Protein AF-A0A4W5LS84-F1 (afdb_monomer_lite)

Secondary structure (DSSP, 8-state):
---HHHHHHTSEEEEEEEEEEEPP-TT--EEEEEEEEETTS-HHHHHHHHHHHHGGGEEEE-----EEEETTEEEEEEE---S-EEEESS-EEE---TT-SS---SEEEEESS--SEEEEEEEEESSGGG--EEEEEEE-----SSS---HHHHHHHHHHHHHSS-HHHHHHHHHHHHH--TTSPPPPGGGSTT--HHHHHHHHHHHHHHHHHHHHHHHHHHHHT-HHHHHHHHHH-----

InterPro domains:
  IPR004020 DAPIN domain [PF02758] (158-231)
  IPR004020 DAPIN domain [PS50824] (158-239)
  IPR004020 DAPIN domain [SM01289] (154-235)
  IPR011029 Death-like domain superfamily [G3DSA:1.10.533.10] (145-237)
  IPR011029 Death-like domain superfamily [SSF47986] (154-237)
  IPR025307 FIIND domain [PF23679] (22-138)
  IPR025307 FIIND domain [PS51830] (1-152)

Structure (mmCIF, N/CA/C/O backbone):
data_AF-A0A4W5LS84-F1
#
_entry.id   AF-A0A4W5LS84-F1
#
loop_
_atom_site.group_PDB
_atom_site.id
_atom_site.type_symbol
_atom_site.label_atom_id
_atom_site.label_alt_id
_atom_site.label_comp_id
_atom_site.label_asym_id
_atom_site.label_entity_id
_atom_site.label_seq_id
_atom_site.pdbx_PDB_ins_code
_atom_site.Cartn_x
_atom_site.Cartn_y
_atom_site.Cartn_z
_atom_site.occupancy
_atom_site.B_iso_or_equiv
_atom_site.auth_seq_id
_atom_site.auth_comp_id
_atom_site.auth_asym_id
_atom_site.auth_atom_id
_atom_site.pdbx_PDB_model_num
ATOM 1 N N . MET A 1 1 ? -36.036 -22.882 14.596 1.00 40.00 1 MET A N 1
ATOM 2 C CA . MET A 1 1 ? -35.262 -21.621 14.667 1.00 40.00 1 MET A CA 1
ATOM 3 C C . MET A 1 1 ? -33.804 -21.971 14.928 1.00 40.00 1 MET A C 1
ATOM 5 O O . MET A 1 1 ? -33.532 -22.602 15.937 1.00 40.00 1 MET A O 1
ATOM 9 N N . ALA A 1 2 ? -32.885 -21.653 14.012 1.00 36.56 2 ALA A N 1
ATOM 10 C CA . ALA A 1 2 ? -31.457 -21.893 14.239 1.00 36.56 2 ALA A CA 1
ATOM 11 C C . ALA A 1 2 ? -30.927 -20.983 15.362 1.00 36.56 2 ALA A C 1
ATOM 13 O O . ALA A 1 2 ? -31.310 -19.814 15.432 1.00 36.56 2 ALA A O 1
ATOM 14 N N . SER A 1 3 ? -30.059 -21.529 16.220 1.00 34.09 3 SER A N 1
ATOM 15 C CA . SER A 1 3 ? -29.393 -20.812 17.316 1.00 34.09 3 SER A CA 1
ATOM 16 C C . SER A 1 3 ? -28.727 -19.513 16.819 1.00 34.09 3 SER A C 1
ATOM 18 O O . SER A 1 3 ? -28.113 -19.536 15.748 1.00 34.09 3 SER A O 1
ATOM 20 N N . PRO A 1 4 ? -28.767 -18.399 17.582 1.00 47.00 4 PRO A N 1
ATOM 21 C CA . PRO A 1 4 ? -28.060 -17.154 17.248 1.00 47.00 4 PRO A CA 1
ATOM 22 C C . PRO A 1 4 ? -26.568 -17.363 16.938 1.00 47.00 4 PRO A C 1
ATOM 24 O O . PRO A 1 4 ? -26.003 -16.668 16.096 1.00 47.00 4 PRO A O 1
ATOM 27 N N . ARG A 1 5 ? -25.941 -18.382 17.549 1.00 42.38 5 ARG A N 1
ATOM 28 C CA . ARG A 1 5 ? -24.547 -18.771 17.276 1.00 42.38 5 ARG A CA 1
ATOM 29 C C . ARG A 1 5 ? -24.328 -19.296 15.851 1.00 42.38 5 ARG A C 1
ATOM 31 O O . ARG A 1 5 ? -23.254 -19.085 15.305 1.00 42.38 5 ARG A O 1
ATOM 38 N N . ILE A 1 6 ? -25.327 -19.939 15.242 1.00 37.53 6 ILE A N 1
ATOM 39 C CA . ILE A 1 6 ? -25.231 -20.507 13.885 1.00 37.53 6 ILE A CA 1
ATOM 40 C C . ILE A 1 6 ? -25.378 -19.407 12.822 1.00 37.53 6 ILE A C 1
ATOM 42 O O . ILE A 1 6 ? -24.694 -19.454 11.807 1.00 37.53 6 ILE A O 1
ATOM 46 N N . ARG A 1 7 ? -26.195 -18.370 13.072 1.00 43.81 7 ARG A N 1
ATOM 47 C CA . ARG A 1 7 ? -26.312 -17.218 12.155 1.00 43.81 7 ARG A CA 1
ATOM 48 C C . ARG A 1 7 ? -25.038 -16.367 12.116 1.00 43.81 7 ARG A C 1
ATOM 50 O O . ARG A 1 7 ? -24.634 -15.957 11.040 1.00 43.81 7 ARG A O 1
ATOM 57 N N . LYS A 1 8 ? -24.370 -16.168 13.260 1.00 47.44 8 LYS A N 1
ATOM 58 C CA . LYS A 1 8 ? -23.138 -15.357 13.353 1.00 47.44 8 LYS A CA 1
ATOM 59 C C . LYS A 1 8 ? -21.905 -16.027 12.715 1.00 47.44 8 LYS A C 1
ATOM 61 O O . LYS A 1 8 ? -20.953 -15.351 12.353 1.00 47.44 8 LYS A O 1
ATOM 66 N N . LEU A 1 9 ? -21.917 -17.355 12.554 1.00 42.19 9 LEU A N 1
ATOM 67 C CA . LEU A 1 9 ? -20.875 -18.107 11.836 1.00 42.19 9 LEU A CA 1
ATOM 68 C C . LEU A 1 9 ? -20.973 -17.960 10.308 1.00 42.19 9 LEU A C 1
ATOM 70 O O . LEU A 1 9 ? -19.977 -18.168 9.623 1.00 42.19 9 LEU A O 1
ATOM 74 N N . LEU A 1 10 ? -22.147 -17.579 9.791 1.00 42.34 10 LEU A N 1
ATOM 75 C CA . LEU A 1 10 ? -22.408 -17.368 8.363 1.00 42.34 10 LEU A CA 1
ATOM 76 C C . LEU A 1 10 ? -22.162 -15.915 7.905 1.00 42.34 10 LEU A C 1
ATOM 78 O O . LEU A 1 10 ? -22.284 -15.647 6.718 1.00 42.34 10 LEU A O 1
ATOM 82 N N . SER A 1 11 ? -21.812 -14.995 8.815 1.00 54.19 11 SER A N 1
ATOM 83 C CA . SER A 1 11 ? -21.658 -13.550 8.546 1.00 54.19 11 SER A CA 1
ATOM 84 C C . SER A 1 11 ? -20.235 -13.015 8.770 1.00 54.19 11 SER A C 1
ATOM 86 O O . SER A 1 11 ? -20.034 -11.805 8.884 1.00 54.19 11 SER A O 1
ATOM 88 N N . LEU A 1 12 ? -19.249 -13.906 8.923 1.00 55.72 12 LEU A N 1
ATOM 89 C CA . LEU A 1 12 ? -17.843 -13.530 9.070 1.00 55.72 12 LEU A CA 1
ATOM 90 C C . LEU A 1 12 ? -17.213 -13.379 7.689 1.00 55.72 12 LEU A C 1
ATOM 92 O O . LEU A 1 12 ? -17.041 -14.365 6.972 1.00 55.72 12 LEU A O 1
ATOM 96 N N . LEU A 1 13 ? -16.806 -12.161 7.359 1.00 57.44 13 LEU A N 1
ATOM 97 C CA . LEU A 1 13 ? -16.068 -11.855 6.145 1.00 57.44 13 LEU A CA 1
ATOM 98 C C . LEU A 1 13 ? -14.584 -11.735 6.470 1.00 57.44 13 LEU A C 1
ATOM 100 O O . LEU A 1 13 ? -14.179 -11.192 7.500 1.00 57.44 13 LEU A O 1
ATOM 104 N N . SER A 1 14 ? -13.757 -12.287 5.588 1.00 57.06 14 SER A N 1
ATOM 105 C CA . SER A 1 14 ? -12.317 -12.037 5.647 1.00 57.06 14 SER A CA 1
ATOM 106 C C . SER A 1 14 ? -12.064 -10.615 5.149 1.00 57.06 14 SER A C 1
ATOM 108 O O . SER A 1 14 ? -12.627 -10.221 4.129 1.00 57.06 14 SER A O 1
ATOM 110 N N . VAL A 1 15 ? -11.233 -9.860 5.863 1.00 57.94 15 VAL A N 1
ATOM 111 C CA . VAL A 1 15 ? -11.021 -8.425 5.644 1.00 57.94 15 VAL A CA 1
ATOM 112 C C . VAL A 1 15 ? -9.559 -8.140 5.353 1.00 57.94 15 VAL A C 1
ATOM 114 O O . VAL A 1 15 ? -8.671 -8.574 6.087 1.00 57.94 15 VAL A O 1
ATOM 117 N N . LEU A 1 16 ? -9.333 -7.361 4.302 1.00 55.62 16 LEU A N 1
ATOM 118 C CA . LEU A 1 16 ? -8.066 -6.745 3.959 1.00 55.62 16 LEU A CA 1
ATOM 119 C C . LEU A 1 16 ? -7.935 -5.423 4.730 1.00 55.62 16 LEU A C 1
ATOM 121 O O . LEU A 1 16 ? -8.803 -4.553 4.645 1.00 55.62 16 LEU A O 1
ATOM 125 N N . TRP A 1 17 ? -6.857 -5.287 5.505 1.00 64.75 17 TRP A N 1
ATOM 126 C CA . TRP A 1 17 ? -6.500 -4.024 6.151 1.00 64.75 17 TRP A CA 1
ATOM 127 C C . TRP A 1 17 ? -5.530 -3.282 5.246 1.00 64.75 17 TRP A C 1
ATOM 129 O O . TRP A 1 17 ? -4.377 -3.691 5.117 1.00 64.75 17 TRP A O 1
ATOM 139 N N . CYS A 1 18 ? -5.994 -2.191 4.643 1.00 59.78 18 CYS A N 1
ATOM 140 C CA . CYS A 1 18 ? -5.114 -1.313 3.891 1.00 59.78 18 CYS A CA 1
ATOM 141 C C . CYS A 1 18 ? -4.751 -0.096 4.730 1.00 59.78 18 CYS A C 1
ATOM 143 O O . CYS A 1 18 ? -5.623 0.637 5.203 1.00 59.78 18 CYS A O 1
ATOM 145 N N . TYR A 1 19 ? -3.453 0.130 4.874 1.00 72.94 19 TYR A N 1
ATOM 146 C CA . TYR A 1 19 ? -2.899 1.252 5.607 1.00 72.94 19 TYR A CA 1
ATOM 147 C C . TYR A 1 19 ? -2.290 2.223 4.609 1.00 72.94 19 TYR A C 1
ATOM 149 O O . TYR A 1 19 ? -1.437 1.828 3.825 1.00 72.94 19 TYR A O 1
ATOM 157 N N . TYR A 1 20 ? -2.712 3.482 4.633 1.00 66.62 20 TYR A N 1
ATOM 158 C CA . TYR A 1 20 ? -2.104 4.530 3.816 1.00 66.62 20 TYR A CA 1
ATOM 159 C C . TYR A 1 20 ? -1.598 5.638 4.720 1.00 66.62 20 TYR A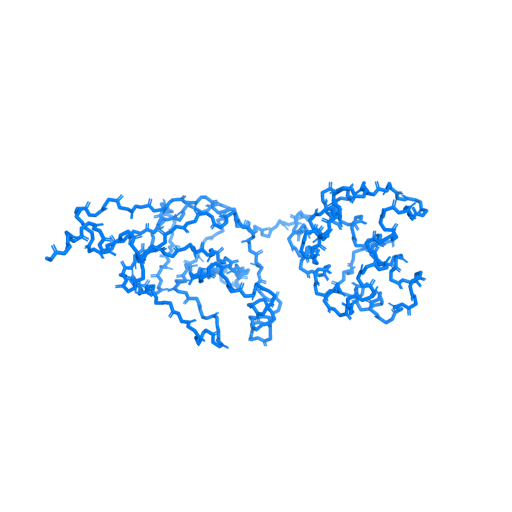 C 1
ATOM 161 O O . TYR A 1 20 ? -2.390 6.334 5.358 1.00 66.62 20 TYR A O 1
ATOM 169 N N . PHE A 1 21 ? -0.285 5.799 4.774 1.00 74.62 21 PHE A N 1
ATOM 170 C CA . PHE A 1 21 ? 0.371 6.785 5.611 1.00 74.62 21 PHE A CA 1
ATOM 171 C C . PHE A 1 21 ? 0.680 8.053 4.823 1.00 74.62 21 PHE A C 1
ATOM 173 O O . PHE A 1 21 ? 1.353 8.011 3.797 1.00 74.62 21 PHE A O 1
ATOM 180 N N . LYS A 1 22 ? 0.180 9.186 5.311 1.00 77.31 22 LYS A N 1
ATOM 181 C CA . LYS A 1 22 ? 0.558 10.519 4.846 1.00 77.31 22 LYS A CA 1
ATOM 182 C C . LYS A 1 22 ? 1.727 11.013 5.678 1.00 77.31 22 LYS A C 1
ATOM 184 O O . LYS A 1 22 ? 1.603 11.077 6.904 1.00 77.31 22 LYS A O 1
ATOM 189 N N . LEU A 1 23 ? 2.806 11.372 4.984 1.00 67.75 23 LEU A N 1
ATOM 190 C CA . LEU A 1 23 ? 4.004 11.966 5.573 1.00 67.75 23 LEU A CA 1
ATOM 191 C C . LEU A 1 23 ? 3.672 13.241 6.373 1.00 67.75 23 LEU A C 1
ATOM 193 O O . LEU A 1 23 ? 2.639 13.867 6.101 1.00 67.75 23 LEU A O 1
ATOM 197 N N . PRO A 1 24 ? 4.535 13.620 7.336 1.00 69.38 24 PRO A N 1
ATOM 198 C CA . PRO A 1 24 ? 4.318 14.801 8.158 1.00 69.38 24 PRO A CA 1
ATOM 199 C C . PRO A 1 24 ? 4.143 16.068 7.310 1.00 69.38 24 PRO A C 1
ATOM 201 O O . PRO A 1 24 ? 4.897 16.291 6.363 1.00 69.38 24 PRO A O 1
ATOM 204 N N . ASP A 1 25 ? 3.152 16.896 7.650 1.00 68.69 25 ASP A N 1
ATOM 205 C CA . ASP A 1 25 ? 3.040 18.263 7.129 1.00 68.69 25 ASP A CA 1
ATOM 206 C C . ASP A 1 25 ? 4.062 19.210 7.792 1.00 68.69 25 ASP A C 1
ATOM 208 O O . ASP A 1 25 ? 4.815 18.808 8.680 1.00 68.69 25 ASP A O 1
ATOM 212 N N . ASP A 1 26 ? 4.058 20.493 7.413 1.00 68.69 26 ASP A N 1
ATOM 213 C CA . ASP A 1 26 ? 4.946 21.519 7.992 1.00 68.69 26 ASP A CA 1
ATOM 214 C C . ASP A 1 26 ? 4.788 21.688 9.522 1.00 68.69 26 ASP A C 1
ATOM 216 O O . ASP A 1 26 ? 5.618 22.319 10.173 1.00 68.69 26 ASP A O 1
ATOM 220 N N . ASN A 1 27 ? 3.730 21.123 10.119 1.00 69.56 27 ASN A N 1
ATOM 221 C CA . ASN A 1 27 ? 3.484 21.099 11.561 1.00 69.56 27 ASN A CA 1
ATOM 222 C C . ASN A 1 27 ? 3.798 19.731 12.194 1.00 69.56 27 ASN A C 1
ATOM 224 O O . ASN A 1 27 ? 3.302 19.441 13.286 1.00 69.56 27 ASN A O 1
ATOM 228 N N . ASN A 1 28 ? 4.573 18.881 11.513 1.00 69.31 28 ASN A N 1
ATOM 229 C CA . ASN A 1 28 ? 4.887 17.503 11.895 1.00 69.31 28 ASN A CA 1
ATOM 230 C C . ASN A 1 28 ? 3.657 16.597 12.083 1.00 69.31 28 ASN A C 1
ATOM 232 O O . ASN A 1 28 ? 3.737 15.568 12.758 1.00 69.31 28 ASN A O 1
ATOM 236 N N . LYS A 1 29 ? 2.506 16.939 11.491 1.00 80.00 29 LYS A N 1
ATOM 237 C CA . LYS A 1 29 ? 1.306 16.105 11.597 1.00 80.00 29 LYS A CA 1
ATOM 238 C C . LYS A 1 29 ? 1.300 15.055 10.507 1.00 80.00 29 LYS A C 1
ATOM 240 O O . LYS A 1 29 ? 1.224 15.380 9.326 1.00 80.00 29 LYS A O 1
ATOM 245 N N . SER A 1 30 ? 1.300 13.794 10.917 1.00 85.94 30 SER A N 1
ATOM 246 C CA . SER A 1 30 ? 1.164 12.652 10.009 1.00 85.94 30 SER A CA 1
ATOM 247 C C . SER A 1 30 ? -0.222 12.035 10.135 1.00 85.94 30 SER A C 1
ATOM 249 O O . SER A 1 30 ? -0.878 12.154 11.171 1.00 85.94 30 SER A O 1
ATOM 251 N N . THR A 1 31 ? -0.703 11.373 9.083 1.00 89.12 31 THR A N 1
ATOM 252 C CA . THR A 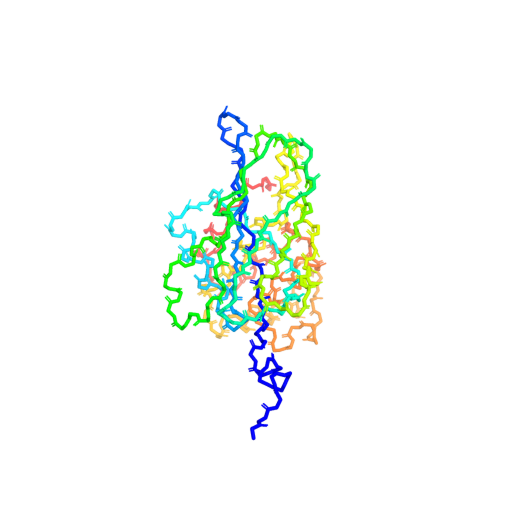1 31 ? -2.020 10.714 9.114 1.00 89.12 31 THR A CA 1
ATOM 253 C C . THR A 1 31 ? -1.927 9.289 8.608 1.00 89.12 31 THR A C 1
ATOM 255 O O . THR A 1 31 ? -1.587 9.064 7.451 1.00 89.12 31 THR A O 1
ATOM 258 N N . LEU A 1 32 ? -2.315 8.329 9.441 1.00 90.38 32 LEU A N 1
ATOM 259 C CA . LEU A 1 32 ? -2.525 6.948 9.035 1.00 90.38 32 LEU A CA 1
ATOM 260 C C . LEU A 1 32 ? -4.004 6.727 8.704 1.00 90.38 32 LEU A C 1
ATOM 262 O O . LEU A 1 32 ? -4.873 6.778 9.575 1.00 90.38 32 LEU A O 1
ATOM 266 N N . ASN A 1 33 ? -4.291 6.466 7.435 1.00 89.50 33 ASN A N 1
ATOM 267 C CA . ASN A 1 33 ? -5.607 6.056 6.965 1.00 89.50 33 ASN A CA 1
ATOM 268 C C . ASN A 1 33 ? -5.730 4.536 7.055 1.00 89.50 33 ASN A C 1
ATOM 270 O O . ASN A 1 33 ? -4.928 3.820 6.458 1.00 89.50 33 ASN A O 1
ATOM 274 N N . VAL A 1 34 ? -6.759 4.056 7.747 1.00 88.88 34 VAL A N 1
ATOM 275 C CA . VAL A 1 34 ? -7.059 2.630 7.900 1.00 88.88 34 VAL A CA 1
ATOM 276 C C . VAL A 1 34 ? -8.335 2.321 7.128 1.00 88.88 34 VAL A C 1
ATOM 278 O O . VAL A 1 34 ? -9.392 2.894 7.406 1.00 88.88 34 VAL A O 1
ATOM 281 N N . LEU A 1 35 ? -8.235 1.436 6.142 1.00 86.50 35 LEU A N 1
ATOM 282 C CA . LEU A 1 35 ? -9.364 0.962 5.350 1.00 86.50 35 LEU A CA 1
ATOM 283 C C . LEU A 1 35 ? -9.646 -0.490 5.724 1.00 86.50 35 LEU A C 1
ATOM 285 O O . LEU A 1 35 ? -8.750 -1.334 5.662 1.00 86.50 35 LEU A O 1
ATOM 289 N N . LEU A 1 36 ? -10.897 -0.764 6.079 1.00 83.19 36 LEU A N 1
ATOM 290 C CA . LEU A 1 36 ? -11.410 -2.114 6.274 1.00 83.19 36 LEU A CA 1
ATOM 291 C C . LEU A 1 36 ? -12.155 -2.512 4.999 1.00 83.19 36 LEU A C 1
ATOM 293 O O . LEU A 1 36 ? -13.254 -2.018 4.760 1.00 83.19 36 LEU A O 1
ATOM 297 N N . LEU A 1 37 ? -11.541 -3.354 4.165 1.00 79.44 37 LEU A N 1
ATOM 298 C CA . LEU A 1 37 ? -12.099 -3.757 2.871 1.00 79.44 37 LEU A CA 1
ATOM 299 C C . LEU A 1 37 ? -12.385 -5.265 2.831 1.00 79.44 37 LEU A C 1
ATOM 301 O O . LEU A 1 37 ? -11.648 -6.039 3.447 1.00 79.44 37 LEU A O 1
ATOM 305 N N . PRO A 1 38 ? -13.406 -5.721 2.087 1.00 75.00 38 PRO A N 1
ATOM 306 C CA . PRO A 1 38 ? -13.602 -7.142 1.815 1.00 75.00 38 PRO A CA 1
ATOM 307 C C . PRO A 1 38 ? -12.360 -7.761 1.158 1.00 75.00 38 PRO A C 1
ATOM 309 O O . PRO A 1 38 ? -11.707 -7.134 0.327 1.00 75.00 38 PRO A O 1
ATOM 312 N N . ARG A 1 39 ? -12.011 -9.004 1.508 1.00 69.69 39 ARG A N 1
ATOM 313 C CA . ARG A 1 39 ? -10.804 -9.676 0.981 1.00 69.69 39 ARG A CA 1
ATOM 314 C C . ARG A 1 39 ? -10.807 -9.867 -0.543 1.00 69.69 39 ARG A C 1
ATOM 316 O O . ARG A 1 39 ? -9.744 -10.027 -1.125 1.00 69.69 39 ARG A O 1
ATOM 323 N N . ASN A 1 40 ? -11.976 -9.893 -1.171 1.00 68.31 40 ASN A N 1
ATOM 324 C CA . ASN A 1 40 ? -12.149 -10.040 -2.618 1.00 68.31 40 ASN A CA 1
ATOM 325 C C . ASN A 1 40 ? -12.002 -8.724 -3.397 1.00 68.31 40 ASN A C 1
ATOM 327 O O . ASN A 1 40 ? -12.188 -8.737 -4.611 1.00 68.31 40 ASN A O 1
ATOM 331 N N . VAL A 1 41 ? -11.715 -7.603 -2.726 1.00 74.94 41 VAL A N 1
ATOM 332 C CA . VAL A 1 41 ? -11.473 -6.325 -3.402 1.00 74.94 41 VAL A CA 1
ATOM 333 C C . VAL A 1 41 ? -10.232 -6.412 -4.296 1.00 74.94 41 VAL A C 1
ATOM 335 O O . VAL A 1 41 ? -9.215 -6.980 -3.894 1.00 74.94 41 VAL A O 1
ATOM 338 N N . ASP A 1 42 ? -10.301 -5.827 -5.493 1.00 72.38 42 ASP A N 1
ATOM 339 C CA . ASP A 1 42 ? -9.130 -5.670 -6.353 1.00 72.38 42 ASP A CA 1
ATOM 340 C C . ASP A 1 42 ? -8.210 -4.591 -5.764 1.00 72.38 42 ASP A C 1
ATOM 342 O O . ASP A 1 42 ? -8.496 -3.393 -5.812 1.00 72.38 42 ASP A O 1
ATOM 346 N N . ILE A 1 43 ? -7.101 -5.022 -5.166 1.00 70.25 43 ILE A N 1
ATOM 347 C CA . ILE A 1 43 ? -6.153 -4.130 -4.498 1.00 70.25 43 ILE A CA 1
ATOM 348 C C . ILE A 1 43 ? -5.496 -3.139 -5.471 1.00 70.25 43 ILE A C 1
ATOM 350 O O . ILE A 1 43 ? -5.202 -2.009 -5.078 1.00 70.25 43 ILE A O 1
ATOM 354 N N . VAL A 1 44 ? -5.362 -3.509 -6.750 1.00 69.75 44 VAL A N 1
ATOM 355 C CA . VAL A 1 44 ? -4.874 -2.621 -7.815 1.00 69.75 44 VAL A CA 1
ATOM 356 C C . VAL A 1 44 ? -5.837 -1.456 -8.017 1.00 69.75 44 VAL A C 1
ATOM 358 O O . VAL A 1 44 ? -5.425 -0.297 -8.092 1.00 69.75 44 VAL A O 1
ATOM 361 N N . GLU A 1 45 ? -7.139 -1.737 -8.059 1.00 77.88 45 GLU A N 1
ATOM 362 C CA . GLU A 1 45 ? -8.172 -0.709 -8.194 1.00 77.88 45 GLU A CA 1
ATOM 363 C C . GLU A 1 45 ? -8.185 0.238 -6.984 1.00 77.88 45 GLU A C 1
ATOM 365 O O . GLU A 1 45 ? -8.295 1.462 -7.147 1.00 77.88 45 GLU A O 1
ATOM 370 N N . VAL A 1 46 ? -7.992 -0.306 -5.775 1.00 77.62 46 VAL A N 1
ATOM 371 C CA . VAL A 1 46 ? -7.857 0.484 -4.541 1.00 77.62 46 VAL A CA 1
ATOM 372 C C . VAL A 1 46 ? -6.675 1.448 -4.656 1.00 77.62 46 VAL A C 1
ATOM 374 O O . VAL A 1 46 ? -6.836 2.642 -4.374 1.00 77.62 46 VAL A O 1
ATOM 377 N N . PHE A 1 47 ? -5.508 0.960 -5.091 1.00 74.56 47 PHE A N 1
ATOM 378 C CA . PHE A 1 47 ? -4.311 1.785 -5.267 1.00 74.56 47 PHE A CA 1
ATOM 379 C C . PHE A 1 47 ? -4.527 2.884 -6.295 1.00 74.56 47 PHE A C 1
ATOM 381 O O . PHE A 1 47 ? -4.353 4.059 -5.962 1.00 74.56 47 PHE A O 1
ATOM 388 N N . LYS A 1 48 ? -4.980 2.529 -7.501 1.00 75.44 48 LYS A N 1
ATOM 389 C CA . LYS A 1 48 ? -5.244 3.485 -8.585 1.00 75.44 48 LYS A CA 1
ATOM 390 C C . LYS A 1 48 ? -6.177 4.590 -8.138 1.00 75.44 48 LYS A C 1
ATOM 392 O O . LYS A 1 48 ? -5.838 5.767 -8.222 1.00 75.44 48 LYS A O 1
ATOM 397 N N . THR A 1 49 ? -7.323 4.216 -7.580 1.00 80.75 49 THR A N 1
ATOM 398 C CA . THR A 1 49 ? -8.353 5.169 -7.160 1.00 80.75 49 THR A CA 1
ATOM 399 C C . THR A 1 49 ? -7.837 6.114 -6.078 1.00 80.75 49 THR A C 1
ATOM 401 O O . THR A 1 49 ? -8.101 7.320 -6.108 1.00 80.75 49 THR A O 1
ATOM 404 N N . ARG A 1 50 ? -7.073 5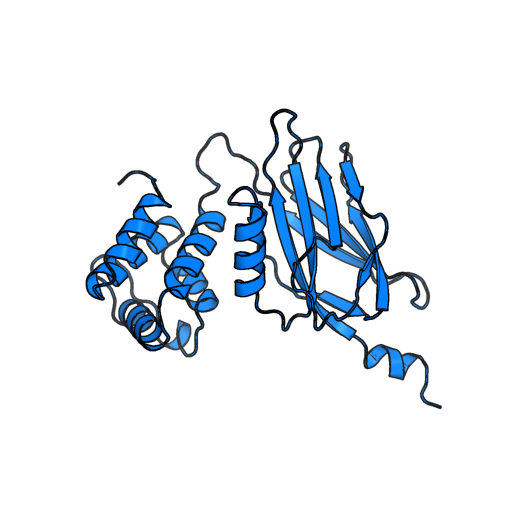.598 -5.107 1.00 81.06 50 ARG A N 1
ATOM 405 C CA . ARG A 1 50 ? -6.490 6.437 -4.054 1.00 81.06 50 ARG A CA 1
ATOM 406 C C . ARG A 1 50 ? -5.372 7.326 -4.574 1.00 81.06 50 ARG A C 1
ATOM 408 O O . ARG A 1 50 ? -5.342 8.491 -4.183 1.00 81.06 50 ARG A O 1
ATOM 415 N N . ARG A 1 51 ? -4.523 6.840 -5.478 1.00 76.69 51 ARG A N 1
ATOM 416 C CA . ARG A 1 51 ? -3.464 7.635 -6.106 1.00 76.69 51 ARG A CA 1
ATOM 417 C C . ARG A 1 51 ? -4.037 8.759 -6.963 1.00 76.69 51 ARG A C 1
ATOM 419 O O . ARG A 1 51 ? -3.647 9.907 -6.778 1.00 76.69 51 ARG A O 1
ATOM 426 N N . THR A 1 52 ? -5.032 8.483 -7.809 1.00 75.44 52 THR A N 1
ATOM 427 C CA . THR A 1 52 ? -5.735 9.513 -8.598 1.00 75.44 52 THR A CA 1
ATOM 428 C C . THR A 1 52 ? -6.324 10.609 -7.707 1.00 75.44 52 THR A C 1
ATOM 430 O O . THR A 1 52 ? -6.308 11.782 -8.069 1.00 75.44 52 THR A O 1
ATOM 433 N N . ARG A 1 53 ? -6.826 10.244 -6.522 1.00 77.44 53 ARG A N 1
ATOM 434 C CA . ARG A 1 53 ? -7.472 11.178 -5.593 1.00 77.44 53 ARG A CA 1
ATOM 435 C C . ARG A 1 53 ? -6.495 11.965 -4.715 1.00 77.44 53 ARG A C 1
ATOM 437 O O . ARG A 1 53 ? -6.703 13.152 -4.485 1.00 77.44 53 ARG A O 1
ATOM 444 N N . ASN A 1 54 ? -5.494 11.292 -4.153 1.00 74.38 54 ASN A N 1
ATOM 445 C CA . ASN A 1 54 ? -4.623 11.824 -3.100 1.00 74.38 54 ASN A CA 1
ATOM 446 C C . ASN A 1 54 ? -3.212 12.188 -3.606 1.00 74.38 54 ASN A C 1
ATOM 448 O O . ASN A 1 54 ? -2.450 12.819 -2.867 1.00 74.38 54 ASN A O 1
ATOM 452 N N . GLY A 1 55 ? -2.866 11.803 -4.838 1.00 70.06 55 GLY A N 1
ATOM 453 C CA . GLY A 1 55 ? -1.516 11.886 -5.393 1.00 70.06 55 GLY A CA 1
ATOM 454 C C . GLY A 1 55 ? -0.522 10.970 -4.673 1.00 70.06 55 GLY A C 1
ATOM 455 O O . GLY A 1 55 ? -0.896 10.096 -3.893 1.00 70.06 55 GLY A O 1
ATOM 456 N N . ASP A 1 56 ? 0.766 11.241 -4.871 1.00 67.38 56 ASP A N 1
ATOM 457 C CA . ASP A 1 56 ? 1.877 10.420 -4.358 1.00 67.38 56 ASP A CA 1
ATOM 458 C C . ASP A 1 56 ? 2.227 10.720 -2.886 1.00 67.38 56 ASP A C 1
ATOM 460 O O . ASP A 1 56 ? 3.323 10.435 -2.410 1.00 67.38 56 ASP A O 1
ATOM 464 N N . ARG A 1 57 ? 1.299 11.346 -2.152 1.00 68.88 57 ARG A N 1
ATOM 465 C CA . ARG A 1 57 ? 1.480 11.772 -0.752 1.00 68.88 57 ARG A CA 1
ATOM 466 C C . ARG A 1 57 ? 1.123 10.686 0.261 1.00 68.88 57 ARG A C 1
ATOM 468 O O . ARG A 1 57 ? 1.264 10.907 1.461 1.00 68.88 57 ARG A O 1
ATOM 475 N N . GLU A 1 58 ? 0.603 9.557 -0.209 1.00 78.31 58 GLU A N 1
ATOM 476 C CA . GLU A 1 58 ? 0.245 8.404 0.607 1.00 78.31 58 GLU A CA 1
ATOM 477 C C . GLU A 1 58 ? 1.173 7.230 0.304 1.00 78.31 58 GLU A C 1
ATOM 479 O O . GLU A 1 58 ? 1.336 6.839 -0.847 1.00 78.31 58 GLU A O 1
ATOM 484 N N . ILE A 1 59 ? 1.738 6.641 1.352 1.00 74.81 59 ILE A N 1
ATOM 485 C CA . ILE A 1 59 ? 2.530 5.416 1.286 1.00 74.81 59 ILE A CA 1
ATOM 486 C C . ILE A 1 59 ? 1.627 4.270 1.737 1.00 74.81 59 ILE A C 1
ATOM 488 O O . ILE A 1 59 ? 1.142 4.294 2.871 1.00 74.81 59 ILE A O 1
ATOM 492 N N . TYR A 1 60 ? 1.380 3.279 0.878 1.00 76.12 60 TYR A N 1
ATOM 493 C CA . TYR A 1 60 ? 0.687 2.070 1.323 1.00 76.12 60 TYR A CA 1
ATOM 494 C C . TYR A 1 60 ? 1.623 1.224 2.184 1.00 76.12 60 TYR A C 1
ATOM 496 O O . TYR A 1 60 ? 2.756 0.960 1.803 1.00 76.12 60 TYR A O 1
ATOM 504 N N . ILE A 1 61 ? 1.159 0.818 3.361 1.00 73.75 61 ILE A N 1
ATOM 505 C CA . ILE A 1 61 ? 1.900 -0.070 4.252 1.00 73.75 61 ILE A CA 1
ATOM 506 C C . ILE A 1 61 ? 1.285 -1.455 4.114 1.00 73.75 61 ILE A C 1
ATOM 508 O O . ILE A 1 61 ? 0.164 -1.704 4.564 1.00 73.75 61 ILE A O 1
ATOM 512 N N . GLU A 1 62 ? 2.037 -2.355 3.495 1.00 64.06 62 GLU A N 1
ATOM 513 C CA . GLU A 1 62 ? 1.619 -3.734 3.311 1.00 64.06 62 GLU A CA 1
ATOM 514 C C . GLU A 1 62 ? 1.718 -4.521 4.623 1.00 64.06 62 GLU A C 1
ATOM 516 O O . GLU A 1 62 ? 2.724 -4.491 5.339 1.00 64.06 62 GLU A O 1
ATOM 521 N N . LYS A 1 63 ? 0.639 -5.228 4.965 1.00 65.25 63 LYS A N 1
ATOM 522 C CA . LYS A 1 63 ? 0.555 -6.099 6.140 1.00 65.25 63 LYS A CA 1
ATOM 523 C C . LYS A 1 63 ? -0.323 -7.301 5.818 1.00 65.25 63 LYS A C 1
ATOM 525 O O . LYS A 1 63 ? -1.267 -7.215 5.040 1.00 65.25 63 LYS A O 1
ATOM 530 N N . ILE A 1 64 ? -0.056 -8.413 6.501 1.00 55.19 64 ILE A N 1
ATOM 531 C CA . ILE A 1 64 ? -0.771 -9.676 6.296 1.00 55.19 64 ILE A CA 1
ATOM 532 C C . ILE A 1 64 ? -2.279 -9.494 6.583 1.00 55.19 64 ILE A C 1
ATOM 534 O O . ILE A 1 64 ? -2.646 -9.191 7.727 1.00 55.19 64 ILE A O 1
ATOM 538 N N . PRO A 1 65 ? -3.175 -9.758 5.612 1.00 56.16 65 PRO A N 1
ATOM 539 C CA . PRO A 1 65 ? -4.604 -9.442 5.698 1.00 56.16 65 PRO A CA 1
ATOM 540 C C . PRO A 1 65 ? -5.435 -10.489 6.452 1.00 56.16 65 PRO A C 1
ATOM 542 O O . PRO A 1 65 ? -6.562 -10.820 6.090 1.00 56.16 65 PRO A O 1
ATOM 545 N N . ASN A 1 66 ? -4.884 -11.048 7.526 1.00 58.41 66 ASN A N 1
ATOM 546 C CA . ASN A 1 66 ? -5.557 -12.083 8.302 1.00 58.41 66 ASN A CA 1
ATOM 547 C C . ASN A 1 66 ? -6.378 -11.442 9.422 1.00 58.41 66 ASN A C 1
ATOM 549 O O . ASN A 1 66 ? -5.967 -11.429 10.586 1.00 58.41 66 ASN A O 1
ATOM 553 N N . CYS A 1 67 ? -7.531 -10.892 9.046 1.00 67.38 67 CYS A N 1
ATOM 554 C CA . CYS A 1 67 ? -8.565 -10.409 9.952 1.00 67.38 67 CYS A CA 1
ATOM 555 C C . CYS A 1 67 ? -9.938 -10.894 9.463 1.00 67.38 67 CYS A C 1
ATOM 557 O O . CYS A 1 67 ? -10.182 -10.977 8.261 1.00 67.38 67 CYS A O 1
ATOM 559 N N . ARG A 1 68 ? -10.830 -11.267 10.385 1.00 72.56 68 ARG A N 1
ATOM 560 C CA . ARG A 1 68 ? -12.208 -11.664 10.065 1.00 72.56 68 ARG A CA 1
ATOM 561 C C . ARG A 1 68 ? -13.150 -10.747 10.812 1.00 72.56 68 ARG A C 1
ATOM 563 O O . ARG A 1 68 ? -13.217 -10.866 12.031 1.00 72.56 68 ARG A O 1
ATOM 570 N N . LEU A 1 69 ? -13.842 -9.869 10.100 1.00 78.12 69 LEU A N 1
ATOM 571 C CA . LEU A 1 69 ? -14.847 -8.990 10.687 1.00 78.12 69 LEU A CA 1
ATOM 572 C C . LEU A 1 69 ? -16.240 -9.552 10.431 1.00 78.12 69 LEU A C 1
ATOM 574 O O . LEU A 1 69 ? -16.466 -10.363 9.534 1.00 78.12 69 LEU A O 1
ATOM 578 N N . THR A 1 70 ? -17.170 -9.133 11.266 1.00 78.06 70 THR A N 1
ATOM 579 C CA . THR A 1 70 ? -18.583 -9.447 11.144 1.00 78.06 70 THR A CA 1
ATOM 580 C C . THR A 1 70 ? -19.237 -8.309 10.370 1.00 78.06 70 THR A C 1
ATOM 582 O O . THR A 1 70 ? -19.071 -7.143 10.727 1.00 78.06 70 THR A O 1
ATOM 585 N N . GLN A 1 71 ? -19.974 -8.645 9.317 1.00 77.44 71 GLN A N 1
ATOM 586 C CA . GLN A 1 71 ? -20.744 -7.661 8.562 1.00 77.44 71 GLN A CA 1
ATOM 587 C C . GLN A 1 71 ? -21.804 -6.979 9.447 1.00 77.44 71 GLN A C 1
ATOM 589 O O . GLN A 1 71 ? -22.351 -7.602 10.363 1.00 77.44 71 GLN A O 1
ATOM 594 N N . ASP A 1 72 ? -22.077 -5.705 9.166 1.00 78.88 72 ASP A N 1
ATOM 595 C CA . ASP A 1 72 ? -23.069 -4.858 9.836 1.00 78.88 72 ASP A CA 1
ATOM 596 C C . ASP A 1 72 ? -22.828 -4.745 11.350 1.00 78.88 72 ASP A C 1
ATOM 598 O O . ASP A 1 72 ? -23.757 -4.671 12.157 1.00 78.88 72 ASP A O 1
ATOM 602 N N . GLN A 1 73 ? -21.559 -4.803 11.762 1.00 83.19 73 GLN A N 1
ATOM 603 C CA . GLN A 1 73 ? -21.147 -4.545 13.139 1.00 83.19 73 GLN A CA 1
ATOM 604 C C . GLN A 1 73 ? -20.369 -3.239 13.244 1.00 83.19 73 GLN A C 1
ATOM 606 O O . GLN A 1 73 ? -19.646 -2.839 12.331 1.00 83.19 73 GLN A O 1
ATOM 611 N N . GLU A 1 74 ? -20.506 -2.601 14.404 1.00 88.44 74 GLU A N 1
ATOM 612 C CA . GLU A 1 74 ? -19.801 -1.377 14.752 1.00 88.44 74 GLU A CA 1
ATOM 613 C C . GLU A 1 74 ? -18.444 -1.710 15.383 1.00 88.44 74 GLU A C 1
ATOM 615 O O . GLU A 1 74 ? -18.335 -2.535 16.297 1.00 88.44 74 GLU A O 1
ATOM 620 N N . TYR A 1 75 ? -17.407 -1.027 14.914 1.00 88.62 75 TYR A N 1
ATOM 621 C CA . TYR A 1 75 ? -16.038 -1.195 15.365 1.00 88.62 75 TYR A CA 1
ATOM 622 C C . TYR A 1 75 ? -15.469 0.107 15.920 1.00 88.62 75 TYR A C 1
ATOM 624 O O . TYR A 1 75 ? -15.785 1.196 15.444 1.00 88.62 75 TYR A O 1
ATOM 632 N N . THR A 1 76 ? -14.578 -0.019 16.902 1.00 91.81 76 THR A N 1
ATOM 633 C CA . THR A 1 76 ? -13.776 1.090 17.438 1.00 91.81 76 THR A CA 1
ATOM 634 C C . THR A 1 76 ? -12.299 0.812 17.190 1.00 91.81 76 THR A C 1
ATOM 636 O O . THR A 1 76 ? -11.810 -0.250 17.584 1.00 91.81 76 THR A O 1
ATOM 639 N N . LEU A 1 77 ? -11.589 1.763 16.575 1.00 92.06 77 LEU A N 1
ATOM 640 C CA . LEU A 1 77 ? -10.129 1.745 16.469 1.00 92.06 77 LEU A CA 1
ATOM 641 C C . LEU A 1 77 ? -9.503 2.463 17.670 1.00 92.06 77 LEU A C 1
ATOM 643 O O . LEU A 1 77 ? -9.926 3.550 18.062 1.00 92.06 77 LEU A O 1
ATOM 647 N N . SER A 1 78 ? -8.471 1.855 18.238 1.00 91.94 78 SER A N 1
ATOM 648 C CA . SER A 1 78 ? -7.706 2.377 19.366 1.00 91.94 78 SER A CA 1
ATOM 649 C C . SER A 1 78 ? -6.222 2.084 19.189 1.00 91.94 78 SER A C 1
ATOM 651 O O . SER A 1 78 ? -5.834 1.253 18.368 1.00 91.94 78 SER A O 1
ATOM 653 N N . THR A 1 79 ? -5.399 2.782 19.958 1.00 91.88 79 THR A N 1
ATOM 654 C CA . THR A 1 79 ? -3.950 2.605 19.997 1.00 91.88 79 THR A CA 1
ATOM 655 C C . THR A 1 79 ? -3.453 2.785 21.430 1.00 91.88 79 THR A C 1
ATOM 657 O O . THR A 1 79 ? -4.187 3.299 22.276 1.00 91.88 79 THR A O 1
ATOM 660 N N . ASP A 1 80 ? -2.247 2.313 21.717 1.00 89.38 80 ASP A N 1
ATOM 661 C CA . ASP A 1 80 ? -1.568 2.431 23.009 1.00 89.38 80 ASP A CA 1
ATOM 662 C C . ASP A 1 80 ? -0.551 3.581 23.063 1.00 89.38 80 ASP A C 1
ATOM 664 O O . ASP A 1 80 ? 0.170 3.713 24.052 1.00 89.38 80 ASP A O 1
ATOM 668 N N . LEU A 1 81 ? -0.524 4.443 22.041 1.00 89.62 81 LEU A N 1
ATOM 669 C CA . LEU A 1 81 ? 0.314 5.639 22.028 1.00 89.62 81 LEU A CA 1
ATOM 670 C C . LEU A 1 81 ? 0.038 6.537 23.241 1.00 89.62 81 LEU A C 1
ATOM 672 O O . LEU A 1 81 ? -1.103 6.920 23.511 1.00 89.62 81 LEU A O 1
ATOM 676 N N . THR A 1 82 ? 1.111 6.922 23.930 1.00 86.56 82 THR A N 1
ATOM 677 C CA . THR A 1 82 ? 1.088 7.926 25.005 1.00 86.56 82 THR A CA 1
ATOM 678 C C . THR A 1 82 ? 1.079 9.351 24.467 1.00 86.56 82 THR A C 1
ATOM 680 O O . THR A 1 82 ? 0.593 10.263 25.135 1.00 86.56 82 THR A O 1
ATOM 683 N N . ASP A 1 83 ? 1.622 9.534 23.266 1.00 86.12 83 ASP A N 1
ATOM 684 C CA . ASP A 1 83 ? 1.748 10.826 22.606 1.00 86.12 83 ASP A CA 1
ATOM 685 C C . ASP A 1 83 ? 0.399 11.371 22.131 1.00 86.12 83 ASP A C 1
ATOM 687 O O . ASP A 1 83 ? -0.591 10.647 21.974 1.00 86.12 83 ASP A O 1
ATOM 691 N N . GLU A 1 84 ? 0.361 12.678 21.866 1.00 87.38 84 GLU A N 1
ATOM 692 C CA . GLU A 1 84 ? -0.856 13.345 21.424 1.00 87.38 84 GLU A CA 1
ATOM 693 C C . GLU A 1 84 ? -1.293 12.851 20.032 1.00 87.38 84 GLU A C 1
ATOM 695 O O . GLU A 1 84 ? -0.614 13.047 19.020 1.00 87.38 84 GLU A O 1
ATOM 700 N N . HIS A 1 85 ? -2.475 12.240 19.972 1.00 92.25 85 HIS A N 1
ATOM 701 C CA . HIS A 1 85 ? -3.039 11.687 18.747 1.00 92.25 85 HIS A CA 1
ATOM 702 C C . HIS A 1 85 ? -4.563 11.838 18.703 1.00 92.25 85 HIS A C 1
ATOM 704 O O . HIS A 1 85 ? -5.231 12.075 19.714 1.00 92.25 85 HIS A O 1
ATOM 710 N N . HIS A 1 86 ? -5.140 11.698 17.511 1.00 93.25 86 HIS A N 1
ATOM 711 C CA . HIS A 1 86 ? -6.586 11.735 17.323 1.00 93.25 86 HIS A CA 1
ATOM 712 C C . HIS A 1 86 ? -7.055 10.666 16.338 1.00 93.25 86 HIS A C 1
ATOM 714 O O . HIS A 1 86 ? -6.577 10.613 15.213 1.00 93.25 86 HIS A O 1
ATOM 720 N N . ILE A 1 87 ? -8.031 9.855 16.752 1.00 94.25 87 ILE A N 1
ATOM 721 C CA . ILE A 1 87 ? -8.721 8.890 15.885 1.00 94.25 87 ILE A CA 1
ATOM 722 C C . ILE A 1 87 ? -10.124 9.403 15.564 1.00 94.25 87 ILE A C 1
ATOM 724 O O . ILE A 1 87 ? -10.875 9.717 16.500 1.00 94.25 87 ILE A O 1
ATOM 728 N N . ASN A 1 88 ? -10.462 9.441 14.272 1.00 91.75 88 ASN A N 1
ATOM 729 C CA . ASN A 1 88 ? -11.775 9.814 13.746 1.00 91.75 88 ASN A CA 1
ATOM 730 C C . ASN A 1 88 ? -12.206 8.890 12.581 1.00 91.75 88 ASN A C 1
ATOM 732 O O . ASN A 1 88 ? -11.369 8.588 11.731 1.00 91.75 88 ASN A O 1
ATOM 736 N N . PRO A 1 89 ? -13.486 8.483 12.487 1.00 93.00 89 PRO A N 1
ATOM 737 C CA . PRO A 1 89 ? -14.519 8.584 13.521 1.00 93.00 89 PRO A CA 1
ATOM 738 C C . PRO A 1 89 ? -14.174 7.739 14.754 1.00 93.00 89 PRO A C 1
ATOM 740 O O . PRO A 1 89 ? -13.293 6.885 14.717 1.00 93.00 89 PRO A O 1
ATOM 743 N N . LYS A 1 90 ? -14.851 7.984 15.883 1.00 92.00 90 LYS A N 1
ATOM 744 C CA . LYS A 1 90 ? -14.666 7.150 17.086 1.00 92.00 90 LYS A CA 1
ATOM 745 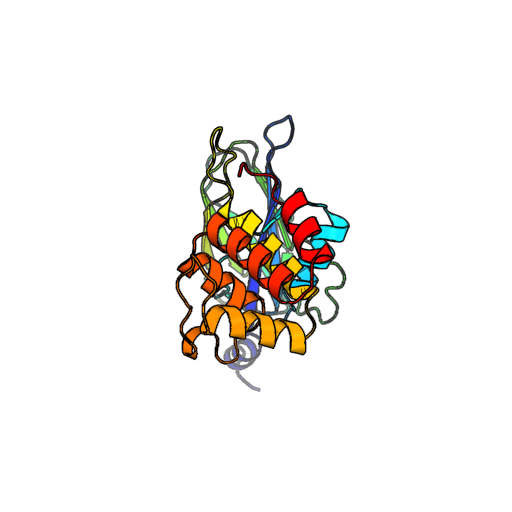C C . LYS A 1 90 ? -15.189 5.733 16.897 1.00 92.00 90 LYS A C 1
ATOM 747 O O . LYS A 1 90 ? -14.663 4.816 17.514 1.00 92.00 90 LYS A O 1
ATOM 752 N N . LYS A 1 91 ? -16.199 5.576 16.048 1.00 90.69 91 LYS A N 1
ATOM 753 C CA . LYS A 1 91 ? -16.806 4.300 15.705 1.00 90.69 91 LYS A CA 1
ATOM 754 C C . LYS A 1 91 ? -17.205 4.293 14.238 1.00 90.69 91 LYS A C 1
ATOM 756 O O . LYS A 1 91 ? -17.566 5.345 13.712 1.00 90.69 91 LYS A O 1
ATOM 761 N N . ALA A 1 92 ? -17.133 3.135 13.600 1.00 89.12 92 ALA A N 1
ATOM 762 C CA . ALA A 1 92 ? -17.559 2.947 12.220 1.00 89.12 92 ALA A CA 1
ATOM 763 C C . ALA A 1 92 ? -18.125 1.540 12.026 1.00 89.12 92 ALA A C 1
ATOM 765 O O . ALA A 1 92 ? -17.638 0.585 12.630 1.00 89.12 92 ALA A O 1
ATOM 766 N N . GLU A 1 93 ? -19.131 1.412 11.170 1.00 86.31 93 GLU A N 1
ATOM 767 C CA . GLU A 1 93 ? -19.696 0.117 10.794 1.00 86.31 93 GLU A CA 1
ATOM 768 C C . GLU A 1 93 ? -18.890 -0.520 9.658 1.00 86.31 93 GLU A C 1
ATOM 770 O O . GLU A 1 93 ? -18.472 0.162 8.718 1.00 86.31 93 GLU A O 1
ATOM 775 N N . PHE A 1 94 ? -18.670 -1.834 9.741 1.00 81.44 94 PHE A N 1
ATOM 776 C CA . PHE A 1 94 ? -18.139 -2.613 8.625 1.00 81.44 94 PHE A CA 1
ATOM 777 C C . PHE A 1 94 ? -19.300 -3.161 7.800 1.00 81.44 94 PHE A C 1
ATOM 779 O O . PHE A 1 94 ? -19.987 -4.092 8.221 1.00 81.44 94 PHE A O 1
ATOM 786 N N . VAL A 1 95 ? -19.509 -2.580 6.625 1.00 72.56 95 VAL A N 1
ATOM 787 C CA . VAL A 1 95 ? -20.571 -2.974 5.698 1.00 72.56 95 VAL A CA 1
ATOM 788 C C . VAL A 1 95 ? -19.917 -3.607 4.475 1.00 72.56 95 VAL A C 1
ATOM 790 O O . VAL A 1 95 ? -18.937 -3.074 3.949 1.00 72.56 95 VAL A O 1
ATOM 793 N N . ASP A 1 96 ? -20.444 -4.750 4.038 1.00 64.62 96 ASP A N 1
ATOM 794 C CA . ASP A 1 96 ? -20.020 -5.393 2.796 1.00 64.62 96 ASP A CA 1
ATOM 795 C C . ASP A 1 96 ? -20.565 -4.575 1.623 1.00 64.62 96 ASP A C 1
ATOM 797 O O . ASP A 1 96 ? -21.738 -4.654 1.261 1.00 64.62 96 ASP A O 1
ATOM 801 N N . TYR A 1 97 ? -19.741 -3.664 1.118 1.00 60.19 97 TYR A N 1
ATOM 802 C CA . TYR A 1 97 ? -20.107 -2.795 0.012 1.00 60.19 97 TYR A CA 1
ATOM 803 C C . TYR A 1 97 ? -19.683 -3.456 -1.299 1.00 60.19 97 TYR A C 1
ATOM 805 O O . TYR A 1 97 ? -18.535 -3.324 -1.723 1.00 60.19 97 TYR A O 1
ATOM 813 N N . ASP A 1 98 ? -20.662 -3.988 -2.027 1.00 54.22 98 ASP A N 1
ATOM 814 C CA . ASP A 1 98 ? -20.577 -4.197 -3.481 1.00 54.22 98 ASP A CA 1
ATOM 815 C C . ASP A 1 98 ? -20.358 -2.867 -4.258 1.00 54.22 98 ASP A C 1
ATOM 817 O O . ASP A 1 98 ? -20.257 -2.860 -5.482 1.00 54.22 98 ASP A O 1
ATOM 821 N N . SER A 1 99 ? -20.289 -1.714 -3.567 1.00 49.69 99 SER A N 1
ATOM 822 C CA . SER A 1 99 ? -20.192 -0.371 -4.153 1.00 49.69 99 SER A CA 1
ATOM 823 C C . SER A 1 99 ? -19.094 0.527 -3.551 1.00 49.69 99 SER A C 1
ATOM 825 O O . SER A 1 99 ? -19.283 1.745 -3.476 1.00 49.69 99 SER A O 1
ATOM 827 N N . TYR A 1 100 ? -17.951 -0.014 -3.103 1.00 62.03 100 TYR A N 1
ATOM 828 C CA . TYR A 1 100 ? -16.783 0.795 -2.697 1.00 62.03 100 TYR A CA 1
ATOM 829 C C . TYR A 1 100 ? -16.167 1.540 -3.903 1.00 62.03 100 TYR A C 1
ATOM 831 O O . TYR A 1 100 ? -15.026 1.317 -4.275 1.00 62.03 100 TYR A O 1
ATOM 839 N N . THR A 1 101 ? -16.879 2.486 -4.515 1.00 57.53 101 THR A N 1
ATOM 840 C CA . THR A 1 101 ? -16.376 3.223 -5.687 1.00 57.53 101 THR A CA 1
ATOM 841 C C . THR A 1 101 ? -15.307 4.260 -5.327 1.00 57.53 101 THR A C 1
ATOM 843 O O . THR A 1 101 ? -14.729 4.874 -6.214 1.00 57.53 101 THR A O 1
ATOM 846 N N . ASN A 1 102 ? -15.057 4.505 -4.032 1.00 65.50 102 ASN A N 1
ATOM 847 C CA . ASN A 1 102 ? -14.245 5.639 -3.569 1.00 65.50 102 ASN A CA 1
ATOM 848 C C . ASN A 1 102 ? -13.170 5.296 -2.517 1.00 65.50 102 ASN A C 1
ATOM 850 O O . ASN A 1 102 ? -12.446 6.200 -2.090 1.00 65.50 102 ASN A O 1
ATOM 854 N N . TYR A 1 103 ? -13.078 4.039 -2.057 1.00 79.00 103 TYR A N 1
ATOM 855 C CA . TYR A 1 103 ? -12.114 3.551 -1.045 1.00 79.00 103 TYR A CA 1
ATOM 856 C C . TYR A 1 103 ? -11.751 4.594 0.027 1.00 79.00 103 TYR A C 1
ATOM 858 O O . TYR A 1 103 ? -10.604 5.049 0.156 1.00 79.00 103 TYR A O 1
ATOM 866 N N . MET A 1 104 ? -12.770 5.067 0.742 1.00 81.88 104 MET A N 1
ATOM 867 C CA . MET A 1 104 ? -12.612 6.044 1.817 1.00 81.88 104 MET A CA 1
ATOM 868 C C . MET A 1 104 ? -12.034 5.365 3.065 1.00 81.88 104 MET A C 1
ATOM 870 O O . MET A 1 104 ? -12.331 4.195 3.302 1.00 81.88 104 MET A O 1
ATOM 874 N N . PRO A 1 105 ? -11.196 6.062 3.854 1.00 88.06 105 PRO A N 1
ATOM 875 C CA . PRO A 1 105 ? -10.719 5.517 5.119 1.00 88.06 105 PRO A CA 1
ATOM 876 C C . PRO A 1 105 ? -11.894 5.240 6.058 1.00 88.06 105 PRO A C 1
ATOM 878 O O . PRO A 1 105 ? -12.752 6.099 6.246 1.00 88.06 105 PRO A O 1
ATOM 881 N N . THR A 1 106 ? -11.900 4.058 6.667 1.00 89.19 106 THR A N 1
ATOM 882 C CA . THR A 1 106 ? -12.841 3.716 7.738 1.00 89.19 106 THR A CA 1
ATOM 883 C C . THR A 1 106 ? -12.469 4.455 9.019 1.00 89.19 106 THR A C 1
ATOM 885 O O . THR A 1 106 ? -13.342 4.949 9.724 1.00 89.19 106 THR A O 1
ATOM 888 N N . PHE A 1 107 ? -11.165 4.572 9.285 1.00 91.56 107 PHE A N 1
ATOM 889 C CA . PHE A 1 107 ? -10.609 5.364 10.376 1.00 91.56 107 PHE A CA 1
ATOM 890 C C . PHE A 1 107 ? -9.409 6.175 9.894 1.00 91.56 107 PHE A C 1
ATOM 892 O O . PHE A 1 107 ? -8.665 5.761 9.003 1.00 91.56 107 PHE A O 1
ATOM 899 N N . GLN A 1 108 ? -9.193 7.319 10.529 1.00 92.62 108 GLN A N 1
ATOM 900 C CA . GLN A 1 108 ? -8.006 8.145 10.369 1.00 92.62 108 GLN A CA 1
ATOM 901 C C . GLN A 1 108 ? -7.377 8.363 11.738 1.00 92.62 108 GLN A C 1
ATOM 903 O O . GLN A 1 108 ? -8.035 8.872 12.646 1.00 92.62 108 GLN A O 1
ATOM 908 N N . LEU A 1 109 ? -6.112 7.975 11.873 1.00 93.69 109 LEU A N 1
ATOM 909 C CA . LEU A 1 109 ? -5.277 8.259 13.030 1.00 93.69 109 LEU A CA 1
ATOM 910 C C . LEU A 1 109 ? -4.330 9.409 12.675 1.00 93.69 109 LEU A C 1
ATOM 912 O O . LEU A 1 109 ? -3.400 9.242 11.890 1.00 93.69 109 LEU A O 1
ATOM 916 N N . CYS A 1 110 ? -4.576 10.576 13.258 1.00 90.62 110 CYS A N 1
ATOM 917 C CA . CYS A 1 110 ? -3.712 11.743 13.154 1.00 90.62 110 CYS A CA 1
ATOM 918 C C . CYS A 1 110 ? -2.694 11.726 14.295 1.00 90.62 110 CYS A C 1
ATOM 920 O O . CYS A 1 110 ? -3.076 11.744 15.468 1.00 90.62 110 CYS A O 1
ATOM 922 N N . LEU A 1 111 ? -1.417 11.729 13.940 1.00 89.75 111 LEU A N 1
ATOM 923 C CA . LEU A 1 111 ? -0.278 11.755 14.851 1.00 89.75 111 LEU A CA 1
ATOM 924 C C . LEU A 1 111 ? 0.285 13.174 14.878 1.00 89.75 111 LEU A C 1
ATOM 926 O O . LEU A 1 111 ? 0.452 13.781 13.819 1.00 89.75 111 LEU A O 1
ATOM 930 N N . LYS A 1 112 ? 0.549 13.715 16.070 1.00 85.81 112 LYS A N 1
ATOM 931 C CA . LYS A 1 112 ? 1.163 15.047 16.235 1.00 85.81 112 LYS A CA 1
ATOM 932 C C . LYS A 1 112 ? 2.657 14.988 16.560 1.00 85.81 112 LYS A C 1
ATOM 934 O O . LYS A 1 112 ? 3.302 16.028 16.646 1.00 85.81 112 LYS A O 1
ATOM 939 N N . THR A 1 113 ? 3.183 13.786 16.747 1.00 81.94 113 THR A N 1
ATOM 940 C CA . THR A 1 113 ? 4.598 13.490 16.960 1.00 81.94 113 THR A CA 1
ATOM 941 C C . THR A 1 113 ? 5.069 12.483 15.912 1.00 81.94 113 THR A C 1
ATOM 943 O O . THR A 1 113 ? 4.259 11.838 15.237 1.00 81.94 113 THR A O 1
ATOM 946 N N . VAL A 1 114 ? 6.388 12.369 15.752 1.00 80.06 114 VAL A N 1
ATOM 947 C CA . VAL A 1 114 ? 6.993 11.337 14.905 1.00 80.06 114 VAL A CA 1
ATOM 948 C C . VAL A 1 114 ? 6.911 10.008 15.649 1.00 80.06 114 VAL A C 1
ATOM 950 O O . VAL A 1 114 ? 7.454 9.877 16.741 1.00 80.06 114 VAL A O 1
ATOM 953 N N . VAL A 1 115 ? 6.224 9.038 15.051 1.00 82.06 115 VAL A N 1
ATOM 954 C CA . VAL A 1 115 ? 6.018 7.697 15.606 1.00 82.06 115 VAL A CA 1
ATOM 955 C C . VAL A 1 115 ? 6.532 6.686 14.591 1.00 82.06 115 VAL A C 1
ATOM 957 O O . VAL A 1 115 ? 6.121 6.723 13.433 1.00 82.06 115 VAL A O 1
ATOM 960 N N . GLU A 1 116 ? 7.420 5.792 15.023 1.00 82.31 116 GLU A N 1
ATOM 961 C CA . GLU A 1 116 ? 8.002 4.760 14.154 1.00 82.31 116 GLU A CA 1
ATOM 962 C C . GLU A 1 116 ? 7.136 3.506 14.095 1.00 82.31 116 GLU A C 1
ATOM 964 O O . GLU A 1 116 ? 7.007 2.882 13.049 1.00 82.31 116 GLU A O 1
ATOM 969 N N . GLU A 1 117 ? 6.499 3.144 15.206 1.00 83.81 117 GLU A N 1
ATOM 970 C CA . GLU A 1 117 ? 5.613 1.991 15.284 1.00 83.81 117 GLU A CA 1
ATOM 971 C C . GLU A 1 117 ? 4.366 2.339 16.079 1.00 83.81 117 GLU A C 1
ATOM 973 O O . GLU A 1 117 ? 4.422 2.993 17.120 1.00 83.81 117 GLU A O 1
ATOM 978 N N . VAL A 1 118 ? 3.222 1.887 15.581 1.00 88.44 118 VAL A N 1
ATOM 979 C CA . VAL A 1 118 ? 1.937 2.076 16.236 1.00 88.44 118 VAL A CA 1
ATOM 980 C C . VAL A 1 118 ? 1.229 0.744 16.366 1.00 88.44 118 VAL A C 1
ATOM 982 O O . VAL A 1 118 ? 1.068 0.006 15.391 1.00 88.44 118 VAL A O 1
ATOM 985 N N . ASN A 1 119 ? 0.777 0.438 17.576 1.00 87.69 119 ASN A N 1
ATOM 986 C CA . ASN A 1 119 ? -0.073 -0.713 17.790 1.00 87.69 119 ASN A CA 1
ATOM 987 C C . ASN A 1 119 ? -1.538 -0.310 17.601 1.00 87.69 119 ASN A C 1
ATOM 989 O O . ASN A 1 119 ? -2.026 0.640 18.222 1.00 87.69 119 ASN A O 1
ATOM 993 N N . LEU A 1 120 ? -2.239 -1.009 16.715 1.00 89.44 120 LEU A N 1
ATOM 994 C CA . LEU A 1 120 ? -3.622 -0.728 16.359 1.00 89.44 120 LEU A CA 1
ATOM 995 C C . LEU A 1 120 ? -4.531 -1.845 16.838 1.00 89.44 120 LEU A C 1
ATOM 997 O O . LEU A 1 120 ? -4.377 -3.006 16.462 1.00 89.44 120 LEU A O 1
ATOM 1001 N N . ARG A 1 121 ? -5.538 -1.456 17.618 1.00 88.44 121 ARG A N 1
ATOM 1002 C CA . ARG A 1 121 ? -6.533 -2.354 18.191 1.00 88.44 121 ARG A CA 1
ATOM 1003 C C . ARG A 1 121 ? -7.918 -2.015 17.681 1.00 88.44 121 ARG A C 1
ATOM 1005 O O . ARG A 1 121 ? -8.417 -0.917 17.931 1.00 88.44 121 ARG A O 1
ATOM 1012 N N . LEU A 1 122 ? -8.552 -2.968 17.010 1.00 87.81 122 LEU A N 1
ATOM 1013 C CA . LEU A 1 122 ? -9.939 -2.868 16.568 1.00 87.81 122 LEU A CA 1
ATOM 1014 C C . LEU A 1 122 ? -10.828 -3.703 17.488 1.00 87.81 122 LEU A C 1
ATOM 1016 O O . LEU A 1 122 ? -10.511 -4.860 17.751 1.00 87.81 122 LEU A O 1
ATOM 1020 N N . LYS A 1 123 ? -11.940 -3.141 17.962 1.00 87.94 123 LYS A N 1
ATOM 1021 C CA . LYS A 1 123 ? -12.878 -3.815 18.872 1.00 87.94 123 LYS A CA 1
ATOM 1022 C C . LYS A 1 123 ? -14.294 -3.835 18.301 1.00 87.94 123 LYS A C 1
ATOM 1024 O O . LYS A 1 123 ? -14.803 -2.776 17.950 1.00 87.94 123 LYS A O 1
ATOM 1029 N N . GLU A 1 124 ? -14.924 -5.012 18.251 1.00 86.31 124 GLU A N 1
ATOM 1030 C CA . GLU A 1 124 ? -16.337 -5.184 17.851 1.00 86.31 124 GLU A CA 1
ATOM 1031 C C . GLU A 1 124 ? -17.293 -4.816 19.000 1.00 86.31 124 GLU A C 1
ATOM 1033 O O . GLU A 1 124 ? -17.126 -5.290 20.129 1.00 86.31 124 GLU A O 1
ATOM 1038 N N . HIS A 1 125 ? -18.336 -4.037 18.711 1.00 78.69 125 HIS A N 1
ATOM 1039 C CA . HIS A 1 125 ? -19.453 -3.772 19.618 1.00 78.69 125 HIS A CA 1
ATOM 1040 C C . HIS A 1 125 ? -20.668 -4.636 19.229 1.00 78.69 125 HIS A C 1
ATOM 1042 O O . HIS A 1 125 ? -21.089 -4.615 18.081 1.00 78.69 125 HIS A O 1
ATOM 1048 N N . GLY A 1 126 ? -21.253 -5.381 20.183 1.00 64.06 126 GLY A N 1
ATOM 1049 C CA . GLY A 1 126 ? -22.500 -6.149 19.967 1.00 64.06 126 GLY A CA 1
ATOM 1050 C C . GLY A 1 126 ? -22.395 -7.684 20.031 1.00 64.06 126 GLY A C 1
ATOM 1051 O O . GLY A 1 126 ? -23.395 -8.383 19.865 1.00 64.06 126 GLY A O 1
ATOM 1052 N N . GLY A 1 127 ? -21.214 -8.254 20.297 1.00 59.38 127 GLY A N 1
ATOM 1053 C CA . GLY A 1 127 ? -21.051 -9.685 20.612 1.00 59.38 127 GLY A CA 1
ATOM 1054 C C . GLY A 1 127 ? -21.368 -10.036 22.075 1.00 59.38 127 GLY A C 1
ATOM 1055 O O . GLY A 1 127 ? -21.445 -9.127 22.902 1.00 59.38 127 GLY A O 1
ATOM 1056 N N . PRO A 1 128 ? -21.528 -11.334 22.425 1.00 54.34 128 PRO A N 1
ATOM 1057 C CA . PRO A 1 128 ? -21.559 -11.742 23.826 1.00 54.34 128 PRO A CA 1
ATOM 1058 C C . PRO A 1 128 ? -20.228 -11.309 24.455 1.00 54.34 128 PRO A C 1
ATOM 1060 O O . PRO A 1 128 ? -19.174 -11.793 24.065 1.00 54.34 128 PRO A O 1
ATOM 1063 N N . GLU A 1 129 ? -20.318 -10.296 25.313 1.00 53.88 129 GLU A N 1
ATOM 1064 C CA . GLU A 1 129 ? -19.246 -9.685 26.104 1.00 53.88 129 GLU A CA 1
ATOM 1065 C C . GLU A 1 129 ? -17.974 -9.248 25.354 1.00 53.88 129 GLU A C 1
ATOM 1067 O O . GLU A 1 129 ? -16.900 -9.736 25.645 1.00 53.88 129 GLU A O 1
ATOM 1072 N N . ASN A 1 130 ? -18.043 -8.240 24.469 1.00 57.19 130 ASN A N 1
ATOM 1073 C CA . ASN A 1 130 ? -16.911 -7.323 24.176 1.00 57.19 130 ASN A CA 1
ATOM 1074 C C . ASN A 1 130 ? -15.521 -7.935 23.817 1.00 57.19 130 ASN A C 1
ATOM 1076 O O . ASN A 1 130 ? -14.520 -7.218 23.884 1.00 57.19 130 ASN A O 1
ATOM 1080 N N . GLU A 1 131 ? -15.434 -9.212 23.436 1.00 58.94 131 GLU A N 1
ATOM 1081 C CA . GLU A 1 131 ? -14.177 -9.980 23.526 1.00 58.94 131 GLU A CA 1
ATOM 1082 C C . GLU A 1 131 ? -13.346 -10.007 22.233 1.00 58.94 131 GLU A C 1
ATOM 1084 O O . GLU A 1 131 ? -12.169 -10.359 22.252 1.00 58.94 131 GLU A O 1
ATOM 1089 N N . ARG A 1 132 ? -13.919 -9.631 21.082 1.00 66.62 132 ARG A N 1
ATOM 1090 C CA . ARG A 1 132 ? -13.174 -9.670 19.812 1.00 66.62 132 ARG A CA 1
ATOM 1091 C C . ARG A 1 132 ? -12.387 -8.387 19.623 1.00 66.62 132 ARG A C 1
ATOM 1093 O O . ARG A 1 132 ? -12.929 -7.368 19.189 1.00 66.62 132 ARG A O 1
ATOM 1100 N N . VAL A 1 133 ? -11.109 -8.480 19.971 1.00 71.31 133 VAL A N 1
ATOM 1101 C CA . VAL A 1 133 ? -10.099 -7.459 19.719 1.00 71.31 133 VAL A CA 1
ATOM 1102 C C . VAL A 1 133 ? -9.107 -8.003 18.699 1.00 71.31 133 VAL A C 1
ATOM 1104 O O . VAL A 1 133 ? -8.504 -9.055 18.911 1.00 71.31 133 VAL A O 1
ATOM 1107 N N . TRP A 1 134 ? -8.942 -7.292 17.589 1.00 79.88 134 TRP A N 1
ATOM 1108 C CA . TRP A 1 134 ? -7.849 -7.526 16.648 1.00 79.88 134 TRP A CA 1
ATOM 1109 C C . TRP A 1 134 ? -6.725 -6.563 16.981 1.00 79.88 134 TRP A C 1
ATOM 1111 O O . TRP A 1 134 ? -6.988 -5.372 17.113 1.00 79.88 134 TRP A O 1
ATOM 1121 N N . ASP A 1 135 ? -5.506 -7.081 17.109 1.00 80.38 135 ASP A N 1
ATOM 1122 C CA . ASP A 1 135 ? -4.322 -6.308 17.477 1.00 80.38 135 ASP A CA 1
ATOM 1123 C C . ASP A 1 135 ? -3.226 -6.469 16.413 1.00 80.38 135 ASP A C 1
ATOM 1125 O O . ASP A 1 135 ? -2.964 -7.587 15.946 1.00 80.38 135 ASP A O 1
ATOM 1129 N N . ARG A 1 136 ? -2.627 -5.355 15.982 1.00 79.31 136 ARG A N 1
ATOM 1130 C CA . ARG A 1 136 ? -1.594 -5.310 14.942 1.00 79.31 136 ARG A CA 1
ATOM 1131 C C . ARG A 1 136 ? -0.590 -4.189 15.191 1.00 79.31 136 ARG A C 1
ATOM 1133 O O . ARG A 1 136 ? -0.953 -3.017 15.185 1.00 79.31 136 ARG A O 1
ATOM 1140 N N . LEU A 1 137 ? 0.689 -4.564 15.227 1.00 80.88 137 LEU A N 1
ATOM 1141 C CA . LEU A 1 137 ? 1.809 -3.630 15.180 1.00 80.88 137 LEU A CA 1
ATOM 1142 C C . LEU A 1 137 ? 2.093 -3.192 13.734 1.00 80.88 137 LEU A C 1
ATOM 1144 O O . LEU A 1 137 ? 2.390 -4.009 12.845 1.00 80.88 137 LEU A O 1
ATOM 1148 N N . VAL A 1 138 ? 2.000 -1.888 13.495 1.00 83.38 138 VAL A N 1
ATOM 1149 C CA . VAL A 1 138 ? 2.241 -1.255 12.200 1.00 83.38 138 VAL A CA 1
ATOM 1150 C C . VAL A 1 138 ? 3.454 -0.348 12.310 1.00 83.38 138 VAL A C 1
ATOM 1152 O O . VAL A 1 138 ? 3.417 0.671 12.991 1.00 83.38 138 VAL A O 1
ATOM 1155 N N . SER A 1 139 ? 4.517 -0.716 11.607 1.00 79.75 139 SER A N 1
ATOM 1156 C CA . SER A 1 139 ? 5.695 0.125 11.435 1.00 79.75 139 SER A CA 1
ATOM 1157 C C . SER A 1 139 ? 5.361 1.202 10.403 1.00 79.75 139 SER A C 1
ATOM 1159 O O . SER A 1 139 ? 4.921 0.897 9.291 1.00 79.75 139 SER A O 1
ATOM 1161 N N . LEU A 1 140 ? 5.489 2.457 10.810 1.00 83.44 140 LEU A N 1
ATOM 1162 C CA . LEU A 1 140 ? 5.244 3.635 10.002 1.00 83.44 140 LEU A CA 1
ATOM 1163 C C . LEU A 1 140 ? 6.554 4.047 9.332 1.00 83.44 140 LEU A C 1
ATOM 1165 O O . LEU A 1 140 ? 7.611 3.993 9.961 1.00 83.44 140 LEU A O 1
ATOM 1169 N N . PRO A 1 141 ? 6.515 4.468 8.061 1.00 70.69 141 PRO A N 1
ATOM 1170 C CA . PRO A 1 141 ? 7.697 5.003 7.417 1.00 70.69 141 PRO A CA 1
ATOM 1171 C C . PRO A 1 141 ? 8.053 6.323 8.106 1.00 70.69 141 PRO A C 1
ATOM 1173 O O . PRO A 1 141 ? 7.413 7.354 7.899 1.00 70.69 141 PRO A O 1
ATOM 1176 N N . VAL A 1 142 ? 9.075 6.279 8.951 1.00 65.06 142 VAL A N 1
ATOM 1177 C CA . VAL A 1 142 ? 9.759 7.477 9.432 1.00 65.06 142 VAL A CA 1
ATOM 1178 C C . VAL A 1 142 ? 10.436 8.096 8.222 1.00 65.06 142 VAL A C 1
ATOM 1180 O O . VAL A 1 142 ? 10.971 7.360 7.398 1.00 65.06 142 VAL A O 1
ATOM 1183 N N . THR A 1 143 ? 10.436 9.420 8.091 1.00 52.12 143 THR A N 1
ATOM 1184 C CA . THR A 1 143 ? 11.404 10.086 7.214 1.00 52.12 143 THR A CA 1
ATOM 1185 C C . THR A 1 143 ? 12.781 9.916 7.848 1.00 52.12 143 THR A C 1
ATOM 1187 O O . THR A 1 143 ? 13.053 10.579 8.854 1.00 52.12 143 THR A O 1
ATOM 1190 N N . PRO A 1 144 ? 13.670 9.059 7.325 1.00 42.94 144 PRO A N 1
ATOM 1191 C CA . PRO A 1 144 ? 15.040 9.072 7.766 1.00 42.94 144 PRO A CA 1
ATOM 1192 C C . PRO A 1 144 ? 15.660 10.304 7.107 1.00 42.94 144 PRO A C 1
ATOM 1194 O O . PRO A 1 144 ? 15.470 10.551 5.915 1.00 42.94 144 PRO A O 1
ATOM 1197 N N . SER A 1 145 ? 16.456 11.056 7.856 1.00 43.53 145 SER A N 1
ATOM 1198 C CA . SER A 1 145 ? 17.373 12.029 7.256 1.00 43.53 145 SER A CA 1
ATOM 1199 C C . SER A 1 145 ? 18.396 11.365 6.312 1.00 43.53 145 SER A C 1
ATOM 1201 O O . SER A 1 145 ? 19.211 12.077 5.737 1.00 43.53 145 SER A O 1
ATOM 1203 N N . ASP A 1 146 ? 18.374 10.036 6.143 1.00 39.72 146 ASP A N 1
ATOM 1204 C CA . ASP A 1 146 ? 19.234 9.314 5.214 1.00 39.72 146 ASP A CA 1
ATOM 1205 C C . ASP A 1 146 ? 18.609 7.971 4.756 1.00 39.72 146 ASP A C 1
ATOM 1207 O O . ASP A 1 146 ? 18.428 7.034 5.533 1.00 39.72 146 ASP A O 1
ATOM 1211 N N . GLY A 1 147 ? 18.242 7.887 3.475 1.00 46.47 147 GLY A N 1
ATOM 1212 C CA . GLY A 1 147 ? 18.403 6.680 2.647 1.00 46.47 147 GLY A CA 1
ATOM 1213 C C . GLY A 1 147 ? 17.537 5.419 2.829 1.00 46.47 147 GLY A C 1
ATOM 1214 O O . GLY A 1 147 ? 17.697 4.515 2.019 1.00 46.47 147 GLY A O 1
ATOM 1215 N N . ALA A 1 148 ? 16.620 5.297 3.797 1.00 40.62 148 ALA A N 1
ATOM 1216 C CA . ALA A 1 148 ? 15.954 4.003 4.080 1.00 40.62 148 ALA A CA 1
ATOM 1217 C C . ALA A 1 148 ? 14.431 3.918 3.795 1.00 40.62 148 ALA A C 1
ATOM 1219 O O . ALA A 1 148 ? 13.735 3.095 4.386 1.00 40.62 148 ALA A O 1
ATOM 1220 N N . THR A 1 149 ? 13.887 4.724 2.872 1.00 47.56 149 THR A N 1
ATOM 1221 C CA . THR A 1 149 ? 12.462 4.668 2.438 1.00 47.56 149 THR A CA 1
ATOM 1222 C C . THR A 1 149 ? 12.307 4.262 0.964 1.00 47.56 149 THR A C 1
ATOM 1224 O O . THR A 1 149 ? 11.408 4.730 0.268 1.00 47.56 149 THR A O 1
ATOM 1227 N N . ALA A 1 150 ? 13.196 3.411 0.448 1.00 47.47 150 ALA A N 1
ATOM 1228 C CA . ALA A 1 150 ? 13.125 2.940 -0.939 1.00 47.47 150 ALA A CA 1
ATOM 1229 C C . ALA A 1 150 ? 12.203 1.715 -1.110 1.00 47.47 150 ALA A C 1
ATOM 1231 O O . ALA A 1 150 ? 11.447 1.654 -2.074 1.00 47.47 150 ALA A O 1
ATOM 1232 N N . GLY A 1 151 ? 12.188 0.774 -0.155 1.00 42.97 151 GLY A N 1
ATOM 1233 C CA . GLY A 1 151 ? 11.546 -0.542 -0.329 1.00 42.97 151 GLY A CA 1
ATOM 1234 C C . GLY A 1 151 ? 10.043 -0.501 -0.630 1.00 42.97 151 GLY A C 1
ATOM 1235 O O . GLY A 1 151 ? 9.583 -1.133 -1.575 1.00 42.97 151 GLY A O 1
ATOM 1236 N N . THR A 1 152 ? 9.269 0.294 0.114 1.00 54.66 152 THR A N 1
ATOM 1237 C CA . THR A 1 152 ? 7.813 0.368 -0.086 1.00 54.66 152 THR A CA 1
ATOM 1238 C C . THR A 1 152 ? 7.447 1.143 -1.357 1.00 54.66 152 THR A C 1
ATOM 1240 O O . THR A 1 152 ? 6.555 0.733 -2.086 1.00 54.66 152 THR A O 1
ATOM 1243 N N . LYS A 1 153 ? 8.164 2.230 -1.681 1.00 67.12 153 LYS A N 1
ATOM 1244 C CA . LYS A 1 153 ? 7.921 3.024 -2.900 1.00 67.12 153 LYS A CA 1
ATOM 1245 C C . LYS A 1 153 ? 8.274 2.248 -4.175 1.00 67.12 153 LYS A C 1
ATOM 1247 O O . LYS A 1 153 ? 7.586 2.393 -5.182 1.00 67.12 153 LYS A O 1
ATOM 1252 N N . VAL A 1 154 ? 9.316 1.419 -4.115 1.00 72.56 154 VAL A N 1
ATOM 1253 C CA . VAL A 1 154 ? 9.744 0.559 -5.223 1.00 72.56 154 VAL A CA 1
ATOM 1254 C C . VAL A 1 154 ? 8.677 -0.472 -5.578 1.00 72.56 154 VAL A C 1
ATOM 1256 O O . VAL A 1 154 ? 8.339 -0.577 -6.753 1.00 72.56 154 VAL A O 1
ATOM 1259 N N . ASN A 1 155 ? 8.112 -1.184 -4.593 1.00 76.31 155 ASN A N 1
ATOM 1260 C CA . ASN A 1 155 ? 7.083 -2.196 -4.860 1.00 76.31 155 ASN A CA 1
ATOM 1261 C C . ASN A 1 155 ? 5.915 -1.602 -5.654 1.00 76.31 155 ASN A C 1
ATOM 1263 O O . ASN A 1 155 ? 5.543 -2.143 -6.691 1.00 76.31 155 ASN A O 1
ATOM 1267 N N . PHE A 1 156 ? 5.393 -0.440 -5.241 1.00 76.44 156 PHE A N 1
ATOM 1268 C CA . PHE A 1 156 ? 4.300 0.206 -5.983 1.00 76.44 156 PHE A CA 1
ATOM 1269 C C . PHE A 1 156 ? 4.693 0.595 -7.392 1.00 76.44 156 PHE A C 1
ATOM 1271 O O . PHE A 1 156 ? 3.926 0.378 -8.325 1.00 76.44 156 PHE A O 1
ATOM 1278 N N . LEU A 1 157 ? 5.877 1.180 -7.544 1.00 84.00 157 LEU A N 1
ATOM 1279 C CA . LEU A 1 157 ? 6.323 1.659 -8.838 1.00 84.00 157 LEU A CA 1
ATOM 1280 C C . LEU A 1 157 ? 6.487 0.501 -9.833 1.00 84.00 157 LEU A C 1
ATOM 1282 O O . LEU A 1 157 ? 6.106 0.619 -10.999 1.00 84.00 157 LEU A O 1
ATOM 1286 N N . LEU A 1 158 ? 7.001 -0.633 -9.360 1.00 88.38 158 LEU A N 1
ATOM 1287 C CA . LEU A 1 158 ? 7.109 -1.852 -10.150 1.00 88.38 158 LEU A CA 1
ATOM 1288 C C . LEU A 1 158 ? 5.733 -2.425 -10.493 1.00 88.38 158 LEU A C 1
ATOM 1290 O O . LEU A 1 158 ? 5.493 -2.734 -11.657 1.00 88.38 158 LEU A O 1
ATOM 1294 N N . VAL A 1 159 ? 4.813 -2.506 -9.525 1.00 87.12 159 VAL A N 1
ATOM 1295 C CA . VAL A 1 159 ? 3.448 -3.008 -9.757 1.00 87.12 159 VAL A CA 1
ATOM 1296 C C . VAL A 1 159 ? 2.732 -2.177 -10.821 1.00 87.12 159 VAL A C 1
ATOM 1298 O O . VAL A 1 159 ? 2.252 -2.745 -11.800 1.00 87.12 159 VAL A O 1
ATOM 1301 N N . GLU A 1 160 ? 2.735 -0.848 -10.704 1.00 86.25 160 GLU A N 1
ATOM 1302 C CA . GLU A 1 160 ? 2.125 0.038 -11.706 1.00 86.25 160 GLU A CA 1
ATOM 1303 C C . GLU A 1 160 ? 2.741 -0.144 -13.092 1.00 86.25 160 GLU A C 1
ATOM 1305 O O . GLU A 1 160 ? 2.033 -0.175 -14.095 1.00 86.25 160 GLU A O 1
ATOM 1310 N N . THR A 1 161 ? 4.060 -0.328 -13.156 1.00 91.94 161 THR A N 1
ATOM 1311 C CA . THR A 1 161 ? 4.742 -0.567 -14.430 1.00 91.94 161 THR A CA 1
ATOM 1312 C C . THR A 1 161 ? 4.318 -1.906 -15.048 1.00 91.94 161 THR A C 1
ATOM 1314 O O . THR A 1 161 ? 4.082 -1.987 -16.254 1.00 91.94 161 THR A O 1
ATOM 1317 N N . LEU A 1 162 ? 4.168 -2.966 -14.242 1.00 93.00 162 LEU A N 1
ATOM 1318 C CA . LEU A 1 162 ? 3.715 -4.281 -14.719 1.00 93.00 162 LEU A CA 1
ATOM 1319 C C . LEU A 1 162 ? 2.210 -4.334 -15.039 1.00 93.00 162 LEU A C 1
ATOM 1321 O O . LEU A 1 162 ? 1.752 -5.246 -15.736 1.00 93.00 162 LEU A O 1
ATOM 1325 N N . GLU A 1 163 ? 1.417 -3.384 -14.554 1.00 89.12 163 GLU A N 1
ATOM 1326 C CA . GLU A 1 163 ? -0.000 -3.264 -14.903 1.00 89.12 163 GLU A CA 1
ATOM 1327 C C . GLU A 1 163 ? -0.228 -2.746 -16.319 1.00 89.12 163 GLU A C 1
ATOM 1329 O O . GLU A 1 163 ? -1.166 -3.202 -16.976 1.00 89.12 163 GLU A O 1
ATOM 1334 N N . GLU A 1 164 ? 0.663 -1.888 -16.815 1.00 92.88 164 GLU A N 1
ATOM 1335 C CA . GLU A 1 164 ? 0.665 -1.444 -18.214 1.00 92.88 164 GLU A CA 1
ATOM 1336 C C . GLU A 1 164 ? 1.033 -2.586 -19.180 1.00 92.88 164 GLU A C 1
ATOM 1338 O O . GLU A 1 164 ? 0.743 -2.537 -20.379 1.00 92.88 164 GLU A O 1
ATOM 1343 N N . LEU A 1 165 ? 1.610 -3.681 -18.665 1.00 92.25 165 LEU A N 1
ATOM 1344 C CA . LEU A 1 165 ? 1.848 -4.889 -19.446 1.00 92.25 165 LEU A CA 1
ATOM 1345 C C . LEU A 1 165 ? 0.569 -5.726 -19.576 1.00 92.25 165 LEU A C 1
ATOM 1347 O O . LEU A 1 165 ? 0.013 -6.279 -18.615 1.00 92.25 165 LEU A O 1
ATOM 1351 N N . GLY A 1 166 ? 0.139 -5.923 -20.824 1.00 89.19 166 GLY A N 1
ATOM 1352 C CA . GLY A 1 166 ? -0.904 -6.888 -21.157 1.00 89.19 166 GLY A CA 1
ATOM 1353 C C . GLY A 1 166 ? -0.497 -8.319 -20.780 1.00 89.19 166 GLY A C 1
ATOM 1354 O O . GLY A 1 166 ? 0.678 -8.640 -20.628 1.00 89.19 166 GLY A O 1
ATOM 1355 N N . ARG A 1 167 ? -1.464 -9.244 -20.683 1.00 89.44 167 ARG A N 1
ATOM 1356 C CA . ARG A 1 167 ? -1.212 -10.635 -20.231 1.00 89.44 167 ARG A CA 1
ATOM 1357 C C . ARG A 1 167 ? -0.083 -11.351 -20.986 1.00 89.44 167 ARG A C 1
ATOM 1359 O O . ARG A 1 167 ? 0.638 -12.148 -20.395 1.00 89.44 167 ARG A O 1
ATOM 1366 N N . ARG A 1 168 ? 0.042 -11.109 -22.296 1.00 92.56 168 ARG A N 1
ATOM 1367 C CA . ARG A 1 168 ? 1.107 -11.709 -23.120 1.00 92.56 168 ARG A CA 1
ATOM 1368 C C . ARG A 1 168 ? 2.478 -11.140 -22.773 1.00 92.56 168 ARG A C 1
ATOM 1370 O O . ARG A 1 168 ? 3.430 -11.905 -22.672 1.00 92.56 168 ARG A O 1
ATOM 1377 N N . ASP A 1 169 ? 2.549 -9.832 -22.567 1.00 95.50 169 ASP A N 1
ATOM 1378 C CA . ASP A 1 169 ? 3.790 -9.144 -22.234 1.00 95.50 169 ASP A CA 1
ATOM 1379 C C . ASP A 1 169 ? 4.225 -9.478 -20.810 1.00 95.50 169 ASP A C 1
ATOM 1381 O O . ASP A 1 169 ? 5.383 -9.818 -20.617 1.00 95.50 169 ASP A O 1
ATOM 1385 N N . LEU A 1 170 ? 3.298 -9.552 -19.849 1.00 95.88 170 LEU A N 1
ATOM 1386 C CA . LEU A 1 170 ? 3.605 -10.026 -18.496 1.00 95.88 170 LEU A CA 1
ATOM 1387 C C . LEU A 1 170 ? 4.181 -11.450 -18.502 1.00 95.88 170 LEU A C 1
ATOM 1389 O O . LEU A 1 170 ? 5.206 -11.703 -17.877 1.00 95.88 170 LEU A O 1
ATOM 1393 N N . LYS A 1 171 ? 3.584 -12.380 -19.263 1.00 94.38 171 LYS A N 1
ATOM 1394 C CA . LYS A 1 171 ? 4.144 -13.737 -19.397 1.00 94.38 171 LYS A CA 1
ATOM 1395 C C . LYS A 1 171 ? 5.547 -13.728 -19.998 1.00 94.38 171 LYS A C 1
ATOM 1397 O O . LYS A 1 171 ? 6.384 -14.541 -19.615 1.00 94.38 171 LYS A O 1
ATOM 1402 N N . ARG A 1 172 ? 5.808 -12.834 -20.953 1.00 95.88 172 ARG A N 1
ATOM 1403 C CA . ARG A 1 172 ? 7.134 -12.674 -21.557 1.00 95.88 172 ARG A CA 1
ATOM 1404 C C . ARG A 1 172 ? 8.131 -12.072 -20.562 1.00 95.88 172 ARG A C 1
ATOM 1406 O O . ARG A 1 172 ? 9.252 -12.559 -20.491 1.00 95.88 172 ARG A O 1
ATOM 1413 N N . PHE A 1 173 ? 7.701 -11.103 -19.761 1.00 97.12 173 PHE A N 1
ATOM 1414 C CA . PHE A 1 173 ? 8.478 -10.502 -18.680 1.00 97.12 173 PHE A CA 1
ATOM 1415 C C . PHE A 1 173 ? 8.889 -11.552 -17.635 1.00 97.12 173 PHE A C 1
ATOM 1417 O O . PHE A 1 173 ? 10.075 -11.743 -17.376 1.00 97.12 173 PHE A O 1
ATOM 1424 N N . GLN A 1 174 ? 7.929 -12.326 -17.119 1.00 96.25 174 GLN A N 1
ATOM 1425 C CA . GLN A 1 174 ? 8.184 -13.435 -16.188 1.00 96.25 174 GLN A CA 1
ATOM 1426 C C . GLN A 1 174 ? 9.108 -14.495 -16.801 1.00 96.25 174 GLN A C 1
ATOM 1428 O O . GLN A 1 174 ? 9.986 -15.035 -16.133 1.00 96.25 174 GLN A O 1
ATOM 1433 N N . TRP A 1 175 ? 8.958 -14.777 -18.096 1.00 94.81 175 TRP A N 1
ATOM 1434 C CA . TRP A 1 175 ? 9.853 -15.692 -18.796 1.00 94.81 175 TRP A CA 1
ATOM 1435 C C . TRP A 1 175 ? 11.300 -15.179 -18.842 1.00 94.81 175 TRP A C 1
ATOM 1437 O O . TRP A 1 175 ? 12.215 -15.984 -18.675 1.00 94.81 175 TRP A O 1
ATOM 1447 N N . CYS A 1 176 ? 11.522 -13.870 -19.009 1.00 94.56 176 CYS A N 1
ATOM 1448 C CA . CYS A 1 176 ? 12.856 -13.265 -18.923 1.00 94.56 176 CYS A CA 1
ATOM 1449 C C . CYS A 1 176 ? 13.467 -13.432 -17.524 1.00 94.56 176 CYS A C 1
ATOM 1451 O O . CYS A 1 176 ? 14.613 -13.864 -17.424 1.00 94.56 176 CYS A O 1
ATOM 1453 N N . LEU A 1 177 ? 12.689 -13.214 -16.456 1.00 93.69 177 LEU A N 1
ATOM 1454 C CA . LEU A 1 177 ? 13.133 -13.469 -15.076 1.00 93.69 177 LEU A CA 1
ATOM 1455 C C . LEU A 1 177 ? 13.561 -14.931 -14.856 1.00 93.69 177 LEU A C 1
ATOM 1457 O O . LEU A 1 177 ? 14.539 -15.199 -14.159 1.00 93.69 177 LEU A O 1
ATOM 1461 N N . ILE A 1 178 ? 12.857 -15.880 -15.483 1.00 90.75 178 ILE A N 1
ATOM 1462 C CA . ILE A 1 178 ? 13.158 -17.318 -15.382 1.00 90.75 178 ILE A CA 1
ATOM 1463 C C . ILE A 1 178 ? 14.393 -17.706 -16.196 1.00 90.75 178 ILE A C 1
ATOM 1465 O O . ILE A 1 178 ? 15.182 -18.551 -15.775 1.00 90.75 178 ILE A O 1
ATOM 1469 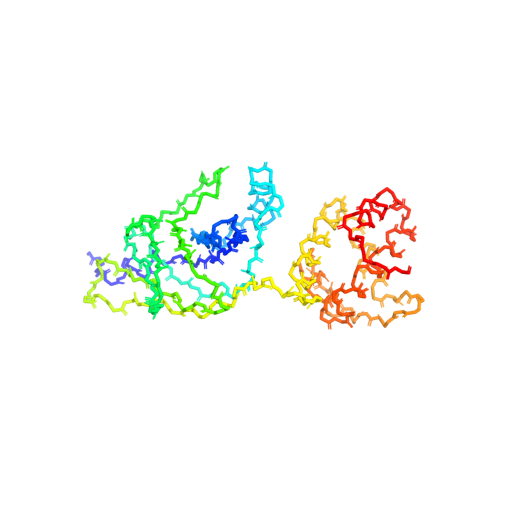N N . LYS A 1 179 ? 14.542 -17.153 -17.403 1.00 88.62 179 LYS A N 1
ATOM 1470 C CA . LYS A 1 179 ? 15.682 -17.460 -18.276 1.00 88.62 179 LYS A CA 1
ATOM 1471 C C . LYS A 1 179 ? 16.972 -16.795 -17.832 1.00 88.62 179 LYS A C 1
ATOM 1473 O O . LYS A 1 179 ? 18.035 -17.327 -18.143 1.00 88.62 179 LYS A O 1
ATOM 1478 N N . GLY A 1 180 ? 16.856 -15.705 -17.086 1.00 83.56 180 GLY A N 1
ATOM 1479 C CA . GLY A 1 180 ? 17.972 -14.880 -16.671 1.00 83.56 180 GLY A CA 1
ATOM 1480 C C . GLY A 1 180 ? 18.197 -13.725 -17.639 1.00 83.56 180 GLY A C 1
ATOM 1481 O O . GLY A 1 180 ? 17.970 -13.828 -18.848 1.00 83.56 180 GLY A O 1
ATOM 1482 N N . VAL A 1 181 ? 18.660 -12.627 -17.060 1.00 84.44 181 VAL A N 1
ATOM 1483 C CA . VAL A 1 181 ? 19.121 -11.417 -17.736 1.00 84.44 181 VAL A CA 1
ATOM 1484 C C . VAL A 1 181 ? 20.600 -11.279 -17.399 1.00 84.44 181 VAL A C 1
ATOM 1486 O O . VAL A 1 181 ? 21.016 -11.640 -16.297 1.00 84.44 181 VAL A O 1
ATOM 1489 N N . GLU A 1 182 ? 21.416 -10.822 -18.344 1.00 82.69 182 GLU A N 1
ATOM 1490 C CA . GLU A 1 182 ? 22.850 -10.657 -18.105 1.00 82.69 182 GLU A CA 1
ATOM 1491 C C . GLU A 1 182 ? 23.091 -9.732 -16.899 1.00 82.69 182 GLU A C 1
ATOM 1493 O O . GLU A 1 182 ? 22.479 -8.675 -16.790 1.00 82.69 182 GLU A O 1
ATOM 1498 N N . GLY A 1 183 ? 23.940 -10.163 -15.961 1.00 76.94 183 GLY A N 1
ATOM 1499 C CA . GLY A 1 183 ? 24.197 -9.431 -14.715 1.00 76.94 183 GLY A CA 1
ATOM 1500 C C . GLY A 1 183 ? 23.230 -9.726 -13.559 1.00 76.94 183 GLY A C 1
ATOM 1501 O O . GLY A 1 183 ? 23.509 -9.301 -12.442 1.00 76.94 183 GLY A O 1
ATOM 1502 N N . PHE A 1 184 ? 22.165 -10.511 -13.770 1.00 80.12 184 PHE A N 1
ATOM 1503 C CA . PHE A 1 184 ? 21.182 -10.852 -12.734 1.00 80.12 184 PHE A CA 1
ATOM 1504 C C . PHE A 1 184 ? 21.030 -12.367 -12.543 1.00 80.12 184 PHE A C 1
ATOM 1506 O O . PHE A 1 184 ? 21.096 -13.154 -13.490 1.00 80.12 184 PHE A O 1
ATOM 1513 N N . SER A 1 185 ? 20.792 -12.800 -11.301 1.00 76.62 185 SER A N 1
ATOM 1514 C CA . SER A 1 185 ? 20.432 -14.193 -11.008 1.00 76.62 185 SER A CA 1
ATOM 1515 C C . SER A 1 185 ? 19.039 -14.513 -11.564 1.00 76.62 185 SER A C 1
ATOM 1517 O O . SER A 1 185 ? 18.163 -13.660 -11.585 1.00 76.62 185 SER A O 1
ATOM 1519 N N . SER A 1 186 ? 18.796 -15.736 -12.037 1.00 87.62 186 SER A N 1
ATOM 1520 C CA . SER A 1 186 ? 17.465 -16.145 -12.516 1.00 87.62 186 SER A CA 1
ATOM 1521 C C . SER A 1 186 ? 16.533 -16.516 -11.358 1.00 87.62 186 SER A C 1
ATOM 1523 O O . SER A 1 186 ? 16.965 -17.218 -10.440 1.00 87.62 186 SER A O 1
ATOM 1525 N N . ILE A 1 187 ? 15.245 -16.176 -11.454 1.00 87.62 187 ILE A N 1
ATOM 1526 C CA . ILE A 1 187 ? 14.211 -16.670 -10.528 1.00 87.62 187 ILE A CA 1
ATOM 1527 C C . ILE A 1 187 ? 13.740 -18.055 -10.978 1.00 87.62 187 ILE A C 1
ATOM 1529 O O . ILE A 1 187 ? 13.556 -18.326 -12.165 1.00 87.62 187 ILE A O 1
ATOM 1533 N N . SER A 1 188 ? 13.536 -18.971 -10.032 1.00 85.62 188 SER A N 1
ATOM 1534 C CA . SER A 1 188 ? 13.115 -20.329 -10.378 1.00 85.62 188 SER A CA 1
ATOM 1535 C C . SER A 1 188 ? 11.702 -20.351 -10.977 1.00 85.62 188 SER A C 1
ATOM 1537 O O . SER A 1 188 ? 10.804 -19.643 -10.524 1.00 85.62 188 SER A O 1
ATOM 1539 N N . LYS A 1 1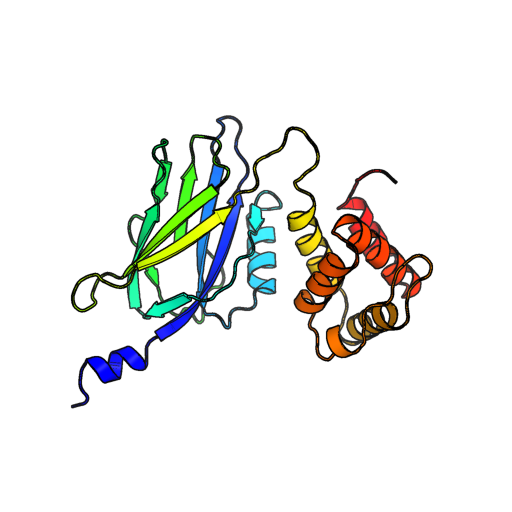89 ? 11.466 -21.213 -11.978 1.00 88.81 189 LYS A N 1
ATOM 1540 C CA . LYS A 1 189 ? 10.151 -21.322 -12.638 1.00 88.81 189 LYS A CA 1
ATOM 1541 C C . LYS A 1 189 ? 9.011 -21.568 -11.642 1.00 88.81 189 LYS A C 1
ATOM 1543 O O . LYS A 1 189 ? 7.952 -20.982 -11.805 1.00 88.81 189 LYS A O 1
ATOM 1548 N N . GLY A 1 190 ? 9.230 -22.413 -10.633 1.00 85.31 190 GLY A N 1
ATOM 1549 C CA . GLY A 1 190 ? 8.202 -22.738 -9.639 1.00 85.31 190 GLY A CA 1
ATOM 1550 C C . GLY A 1 190 ? 7.785 -21.548 -8.771 1.00 85.31 190 GLY A C 1
ATOM 1551 O O . GLY A 1 190 ? 6.671 -21.535 -8.272 1.00 85.31 190 GLY A O 1
ATOM 1552 N N . GLN A 1 191 ? 8.641 -20.531 -8.619 1.00 81.19 191 GLN A N 1
ATOM 1553 C CA . GLN A 1 191 ? 8.298 -19.305 -7.887 1.00 81.19 191 GLN A CA 1
ATOM 1554 C C . GLN A 1 191 ? 7.446 -18.328 -8.701 1.00 81.19 191 GLN A C 1
ATOM 1556 O O . GLN A 1 191 ? 6.836 -17.440 -8.118 1.00 81.19 191 GLN A O 1
ATOM 1561 N N . LEU A 1 192 ? 7.425 -18.471 -10.027 1.00 89.19 192 LEU A N 1
ATOM 1562 C CA . LEU A 1 192 ? 6.655 -17.622 -10.941 1.00 89.19 192 LEU A CA 1
ATOM 1563 C C . LEU A 1 192 ? 5.561 -18.410 -11.677 1.00 89.19 192 LEU A C 1
ATOM 1565 O O . LEU A 1 192 ? 4.977 -17.921 -12.643 1.00 89.19 192 LEU A O 1
ATOM 1569 N N . GLU A 1 193 ? 5.298 -19.648 -11.254 1.00 85.25 193 GLU A N 1
ATOM 1570 C CA . GLU A 1 193 ? 4.225 -20.467 -11.805 1.00 85.25 193 GLU A CA 1
ATOM 1571 C C . GLU A 1 193 ? 2.882 -19.903 -11.338 1.00 85.25 193 GLU A C 1
ATOM 1573 O O . GLU A 1 193 ? 2.647 -19.758 -10.144 1.00 85.25 193 GLU A O 1
ATOM 1578 N N . ASP A 1 194 ? 2.040 -19.516 -12.299 1.00 83.44 194 ASP A N 1
ATOM 1579 C CA . ASP A 1 194 ? 0.749 -18.845 -12.086 1.00 83.44 194 ASP A CA 1
ATOM 1580 C C . ASP A 1 194 ? 0.798 -17.518 -11.304 1.00 83.44 194 ASP A C 1
ATOM 1582 O O . ASP A 1 194 ? -0.253 -16.961 -10.991 1.00 83.44 194 ASP A O 1
ATOM 1586 N N . ALA A 1 195 ? 1.998 -16.975 -11.075 1.00 81.88 195 ALA A N 1
ATOM 1587 C CA . ALA A 1 195 ? 2.200 -15.705 -10.393 1.00 81.88 195 ALA A CA 1
ATOM 1588 C C . ALA A 1 195 ? 1.480 -14.561 -11.116 1.00 81.88 195 ALA A C 1
ATOM 1590 O O . ALA A 1 195 ? 1.602 -14.389 -12.339 1.00 81.88 195 ALA A O 1
ATOM 1591 N N . ASP A 1 196 ? 0.760 -13.750 -10.348 1.00 82.88 196 ASP A N 1
ATOM 1592 C CA . ASP A 1 196 ? 0.211 -12.498 -10.839 1.00 82.88 196 ASP A CA 1
ATOM 1593 C C . ASP A 1 196 ? 1.253 -11.362 -10.772 1.00 82.88 196 ASP A C 1
ATOM 1595 O O . ASP A 1 196 ? 2.456 -11.584 -10.609 1.00 82.88 196 ASP A O 1
ATOM 1599 N N . ARG A 1 197 ? 0.819 -10.120 -11.005 1.00 89.31 197 ARG A N 1
ATOM 1600 C CA . ARG A 1 197 ? 1.718 -8.955 -11.037 1.00 89.31 197 ARG A CA 1
ATOM 1601 C C . ARG A 1 197 ? 2.313 -8.662 -9.664 1.00 89.31 197 ARG A C 1
ATOM 1603 O O . ARG A 1 197 ? 3.487 -8.316 -9.602 1.00 89.31 197 ARG A O 1
ATOM 1610 N N . LEU A 1 198 ? 1.523 -8.821 -8.606 1.00 81.44 198 LEU A N 1
ATOM 1611 C CA . LEU A 1 198 ? 1.950 -8.586 -7.231 1.00 81.44 198 LEU A CA 1
ATOM 1612 C C . LEU A 1 198 ? 2.934 -9.673 -6.820 1.00 81.44 198 LEU A C 1
ATOM 1614 O O . LEU A 1 198 ? 4.058 -9.355 -6.446 1.00 81.44 198 LEU A O 1
ATOM 1618 N N . ASP A 1 199 ? 2.571 -10.939 -7.050 1.00 83.38 199 ASP A N 1
ATOM 1619 C CA . ASP A 1 199 ? 3.448 -12.078 -6.769 1.00 83.38 199 ASP A CA 1
ATOM 1620 C C . ASP A 1 199 ? 4.803 -11.918 -7.475 1.00 83.38 199 ASP A C 1
ATOM 1622 O O . ASP A 1 199 ? 5.859 -12.180 -6.901 1.00 83.38 199 ASP A O 1
ATOM 1626 N N . THR A 1 200 ? 4.783 -11.456 -8.731 1.00 89.69 200 THR A N 1
ATOM 1627 C CA . THR A 1 200 ? 5.999 -11.230 -9.524 1.00 89.69 200 THR A CA 1
ATOM 1628 C C . THR A 1 200 ? 6.881 -10.147 -8.910 1.00 89.69 200 THR A C 1
ATOM 1630 O O . THR A 1 200 ? 8.086 -10.362 -8.781 1.00 89.69 200 THR A O 1
ATOM 1633 N N . VAL A 1 201 ? 6.304 -9.008 -8.511 1.00 87.38 201 VAL A N 1
ATOM 1634 C CA . VAL A 1 201 ? 7.060 -7.923 -7.868 1.00 87.38 201 VAL A CA 1
ATOM 1635 C C . VAL A 1 201 ? 7.629 -8.374 -6.528 1.00 87.38 201 VAL A C 1
ATOM 1637 O O . VAL A 1 201 ? 8.812 -8.147 -6.280 1.00 87.38 201 VAL A O 1
ATOM 1640 N N . ASP A 1 202 ? 6.852 -9.091 -5.718 1.00 82.12 202 ASP A N 1
ATOM 1641 C CA . ASP A 1 202 ? 7.326 -9.637 -4.447 1.00 82.12 202 ASP A CA 1
ATOM 1642 C C . ASP A 1 202 ? 8.521 -10.564 -4.660 1.00 82.12 202 ASP A C 1
ATOM 1644 O O . ASP A 1 202 ? 9.556 -10.413 -4.009 1.00 82.12 202 ASP A O 1
ATOM 1648 N N . ARG A 1 203 ? 8.433 -11.486 -5.633 1.00 84.88 203 ARG A N 1
ATOM 1649 C CA . ARG A 1 203 ? 9.555 -12.372 -5.975 1.00 84.88 203 ARG A CA 1
ATOM 1650 C C . ARG A 1 203 ? 10.782 -11.586 -6.435 1.00 84.88 203 ARG A C 1
ATOM 1652 O O . ARG A 1 203 ? 11.903 -11.979 -6.111 1.00 84.88 203 ARG A O 1
ATOM 1659 N N . MET A 1 204 ? 10.599 -10.505 -7.191 1.00 87.31 204 MET A N 1
ATOM 1660 C CA . MET A 1 204 ? 11.705 -9.667 -7.658 1.00 87.31 204 MET A CA 1
ATOM 1661 C C . MET A 1 204 ? 12.376 -8.929 -6.504 1.00 87.31 204 MET A C 1
ATOM 1663 O O . MET A 1 204 ? 13.599 -8.958 -6.402 1.00 87.31 204 MET A O 1
ATOM 1667 N N . VAL A 1 205 ? 11.607 -8.316 -5.609 1.00 82.75 205 VAL A N 1
ATOM 1668 C CA . VAL A 1 205 ? 12.169 -7.571 -4.475 1.00 82.75 205 VAL A CA 1
ATOM 1669 C C . VAL A 1 205 ? 12.808 -8.503 -3.451 1.00 82.75 205 VAL A C 1
ATOM 1671 O O . VAL A 1 205 ? 13.876 -8.183 -2.930 1.00 82.75 205 VAL A O 1
ATOM 1674 N N . GLU A 1 206 ? 12.238 -9.690 -3.228 1.00 78.31 206 GLU A N 1
ATOM 1675 C CA . GLU A 1 206 ? 12.876 -10.749 -2.438 1.00 78.31 206 GLU A CA 1
ATOM 1676 C C . GLU A 1 206 ? 14.214 -11.205 -3.048 1.00 78.31 206 GLU A C 1
ATOM 1678 O O . GLU A 1 206 ? 15.161 -11.480 -2.312 1.00 78.31 206 GLU A O 1
ATOM 1683 N N . SER A 1 207 ? 14.302 -11.296 -4.380 1.00 75.50 207 SER A N 1
ATOM 1684 C CA . SER A 1 207 ? 15.472 -11.864 -5.069 1.00 75.50 207 SER A CA 1
ATOM 1685 C C . SER A 1 207 ? 16.590 -10.854 -5.322 1.00 75.50 207 SER A C 1
ATOM 1687 O O . SER A 1 207 ? 17.763 -11.226 -5.301 1.00 75.50 207 SER A O 1
ATOM 1689 N N . TYR A 1 208 ? 16.240 -9.593 -5.578 1.00 71.31 208 TYR A N 1
ATOM 1690 C CA . TYR A 1 208 ? 17.168 -8.579 -6.087 1.00 71.31 208 TYR A CA 1
ATOM 1691 C C . TYR A 1 208 ? 17.278 -7.338 -5.211 1.00 71.31 208 TYR A C 1
ATOM 1693 O O . TYR A 1 208 ? 18.017 -6.436 -5.584 1.00 71.31 208 TYR A O 1
ATOM 1701 N N . CYS A 1 209 ? 16.568 -7.283 -4.078 1.00 72.06 209 CYS A N 1
ATOM 1702 C CA . CYS A 1 209 ? 16.294 -6.061 -3.316 1.00 72.06 209 CYS A CA 1
ATOM 1703 C C . CYS A 1 209 ? 15.540 -4.999 -4.143 1.00 72.06 209 CYS A C 1
ATOM 1705 O O . CYS A 1 209 ? 15.279 -5.182 -5.329 1.00 72.06 209 CYS A O 1
ATOM 1707 N N . GLY A 1 210 ? 15.124 -3.896 -3.513 1.00 73.31 210 GLY A N 1
ATOM 1708 C CA . GLY A 1 210 ? 14.298 -2.889 -4.188 1.00 73.31 210 GLY A CA 1
ATOM 1709 C C . GLY A 1 210 ? 14.993 -2.258 -5.402 1.00 73.31 210 GLY A C 1
ATOM 1710 O O . GLY A 1 210 ? 14.455 -2.262 -6.503 1.00 73.31 210 GLY A O 1
ATOM 1711 N N . GLU A 1 211 ? 16.213 -1.757 -5.225 1.00 76.00 211 GLU A N 1
ATOM 1712 C CA . GLU A 1 211 ? 16.961 -1.092 -6.302 1.00 76.00 211 GLU A CA 1
ATOM 1713 C C . GLU A 1 211 ? 17.272 -2.061 -7.450 1.00 76.00 211 GLU A C 1
ATOM 1715 O O . GLU A 1 211 ? 16.943 -1.775 -8.601 1.00 76.00 211 GLU A O 1
ATOM 1720 N N . GLY A 1 212 ? 17.763 -3.265 -7.136 1.00 75.12 212 GLY A N 1
ATOM 1721 C CA . GLY A 1 212 ? 18.025 -4.291 -8.148 1.00 75.12 212 GLY A CA 1
ATOM 1722 C C . GLY A 1 212 ? 16.760 -4.764 -8.875 1.00 75.12 212 GLY A C 1
ATOM 1723 O O . GLY A 1 212 ? 16.813 -5.074 -10.065 1.00 75.12 212 GLY A O 1
ATOM 1724 N N . ALA A 1 213 ? 15.599 -4.762 -8.210 1.00 85.62 213 ALA A N 1
ATOM 1725 C CA . ALA A 1 213 ? 14.321 -5.057 -8.853 1.00 85.62 213 ALA A CA 1
ATOM 1726 C C . ALA A 1 213 ? 13.898 -3.962 -9.851 1.00 85.62 213 ALA A C 1
ATOM 1728 O O . ALA A 1 213 ? 13.304 -4.279 -10.884 1.00 85.62 213 ALA A O 1
ATOM 1729 N N . VAL A 1 214 ? 14.228 -2.691 -9.603 1.00 88.06 214 VAL A N 1
ATOM 1730 C CA . VAL A 1 214 ? 14.029 -1.605 -10.582 1.00 88.06 214 VAL A CA 1
ATOM 1731 C C . VAL A 1 214 ? 14.969 -1.771 -11.770 1.00 88.06 214 VAL A C 1
ATOM 1733 O O . VAL A 1 214 ? 14.513 -1.733 -12.913 1.00 88.06 214 VAL A O 1
ATOM 1736 N N . GLU A 1 215 ? 16.253 -2.018 -11.521 1.00 85.31 215 GLU A N 1
ATOM 1737 C CA . GLU A 1 215 ? 17.261 -2.177 -12.575 1.00 85.31 215 GLU A CA 1
ATOM 1738 C C . GLU A 1 215 ? 16.928 -3.325 -13.533 1.00 85.31 215 GLU A C 1
ATOM 1740 O O . GLU A 1 215 ? 16.888 -3.127 -14.750 1.00 85.31 215 GLU A O 1
ATOM 1745 N N . ILE A 1 216 ? 16.603 -4.509 -13.001 1.00 89.00 216 ILE A N 1
ATOM 1746 C CA . ILE A 1 216 ? 16.244 -5.655 -13.844 1.00 89.00 216 ILE A CA 1
ATOM 1747 C C . ILE A 1 216 ? 14.946 -5.401 -14.620 1.00 89.00 216 ILE A C 1
ATOM 1749 O O . ILE A 1 216 ? 14.814 -5.830 -15.766 1.00 89.00 216 ILE A O 1
ATOM 1753 N N . THR A 1 217 ? 13.994 -4.663 -14.039 1.00 95.50 217 THR A N 1
ATOM 1754 C CA . THR A 1 217 ? 12.746 -4.295 -14.724 1.00 95.50 217 THR A CA 1
ATOM 1755 C C . THR A 1 217 ? 13.025 -3.398 -15.918 1.00 95.50 217 THR A C 1
ATOM 1757 O O . THR A 1 217 ? 12.509 -3.659 -17.005 1.00 95.50 217 THR A O 1
ATOM 1760 N N . LEU A 1 218 ? 13.867 -2.376 -15.745 1.00 93.81 218 LEU A N 1
ATOM 1761 C CA . LEU A 1 218 ? 14.279 -1.484 -16.829 1.00 93.81 218 LEU A CA 1
ATOM 1762 C C . LEU A 1 218 ? 14.924 -2.267 -17.978 1.00 93.81 218 LEU A C 1
ATOM 1764 O O . LEU A 1 218 ? 14.580 -2.042 -19.141 1.00 93.81 218 LEU A O 1
ATOM 1768 N N . GLU A 1 219 ? 15.811 -3.209 -17.659 1.00 91.88 219 GLU A N 1
ATOM 1769 C CA . GLU A 1 219 ? 16.497 -4.023 -18.663 1.00 91.88 219 GLU A CA 1
ATOM 1770 C C . GLU A 1 219 ? 15.522 -4.933 -19.421 1.00 91.88 219 GLU A C 1
ATOM 1772 O O . GLU A 1 219 ? 15.488 -4.934 -20.653 1.00 91.88 219 GLU A O 1
ATOM 1777 N N . ILE A 1 220 ? 14.639 -5.643 -18.710 1.00 96.25 220 ILE A N 1
ATOM 1778 C CA . ILE A 1 220 ? 13.654 -6.530 -19.344 1.00 96.25 220 ILE A CA 1
ATOM 1779 C C . ILE A 1 220 ? 12.676 -5.739 -20.220 1.00 96.25 220 ILE A C 1
ATOM 1781 O O . ILE A 1 220 ? 12.377 -6.165 -21.340 1.00 96.25 220 ILE A O 1
ATOM 1785 N N . LEU A 1 221 ? 12.189 -4.583 -19.757 1.00 97.06 221 LEU A N 1
ATOM 1786 C CA . LEU A 1 221 ? 11.297 -3.733 -20.549 1.00 97.06 221 LEU A CA 1
ATOM 1787 C C . LEU A 1 221 ? 11.965 -3.311 -21.862 1.00 97.06 221 LEU A C 1
ATOM 1789 O O . LEU A 1 221 ? 11.347 -3.420 -22.925 1.00 97.06 221 LEU A O 1
ATOM 1793 N N . ARG A 1 222 ? 13.247 -2.933 -21.821 1.00 94.38 222 ARG A N 1
ATOM 1794 C CA . ARG A 1 222 ? 14.036 -2.609 -23.020 1.00 94.38 222 ARG A CA 1
ATOM 1795 C C . ARG A 1 222 ? 14.201 -3.812 -23.945 1.00 94.38 222 ARG A C 1
ATOM 1797 O O . ARG A 1 222 ? 13.935 -3.698 -25.141 1.00 94.38 222 ARG A O 1
ATOM 1804 N N . MET A 1 223 ? 14.530 -4.990 -23.409 1.00 91.44 223 MET A N 1
ATOM 1805 C CA . MET A 1 223 ? 14.617 -6.239 -24.187 1.00 91.44 223 MET A CA 1
ATOM 1806 C C . MET A 1 223 ? 13.287 -6.614 -24.862 1.00 91.44 223 MET A C 1
ATOM 1808 O O . MET A 1 223 ? 13.259 -7.224 -25.936 1.00 91.44 223 MET A O 1
ATOM 1812 N N . MET A 1 224 ? 12.164 -6.270 -24.234 1.00 94.56 224 MET A N 1
ATOM 1813 C CA . MET A 1 224 ? 10.824 -6.499 -24.772 1.00 94.56 224 MET A CA 1
ATOM 1814 C C . MET A 1 224 ? 10.379 -5.430 -25.780 1.00 94.56 224 MET A C 1
ATOM 1816 O O . MET A 1 224 ? 9.371 -5.643 -26.457 1.00 94.56 224 MET A O 1
ATOM 1820 N N . GLY A 1 225 ? 11.119 -4.324 -25.915 1.00 92.69 225 GLY A N 1
ATOM 1821 C CA . GLY A 1 225 ? 10.768 -3.171 -26.748 1.00 92.69 225 GLY A CA 1
ATOM 1822 C C . GLY A 1 225 ? 9.805 -2.180 -26.083 1.00 92.69 225 GLY A C 1
ATOM 1823 O O . GLY A 1 225 ? 9.312 -1.272 -26.748 1.00 92.69 225 GLY A O 1
ATOM 1824 N N . GLN A 1 226 ? 9.542 -2.326 -24.782 1.00 94.81 226 GLN A N 1
ATOM 1825 C CA . GLN A 1 226 ? 8.704 -1.441 -23.964 1.00 94.81 226 GLN A CA 1
ATOM 1826 C C . GLN A 1 226 ? 9.504 -0.218 -23.474 1.00 94.81 226 GLN A C 1
ATOM 1828 O O . GLN A 1 226 ? 9.553 0.080 -22.283 1.00 94.81 226 GLN A O 1
ATOM 1833 N N . ASN A 1 227 ? 10.166 0.485 -24.400 1.00 94.06 227 ASN A N 1
ATOM 1834 C CA . ASN A 1 227 ? 11.107 1.563 -24.067 1.00 94.06 227 ASN A CA 1
ATOM 1835 C C . ASN A 1 227 ? 10.434 2.741 -23.352 1.00 94.06 227 ASN A C 1
ATOM 1837 O O . ASN A 1 227 ? 10.984 3.244 -22.384 1.00 94.06 227 ASN A O 1
ATOM 1841 N N . ASN A 1 228 ? 9.219 3.118 -23.765 1.00 94.00 228 ASN A N 1
ATOM 1842 C CA . ASN A 1 228 ? 8.481 4.209 -23.121 1.00 94.00 228 ASN A CA 1
ATOM 1843 C C . ASN A 1 228 ? 8.196 3.903 -21.641 1.00 94.00 228 ASN A C 1
ATOM 1845 O O . ASN A 1 228 ? 8.418 4.754 -20.789 1.00 94.00 228 ASN A O 1
ATOM 1849 N N . LEU A 1 229 ? 7.771 2.672 -21.326 1.00 93.56 229 LEU A N 1
ATOM 1850 C CA . LEU A 1 229 ? 7.539 2.250 -19.940 1.00 93.56 229 LEU A CA 1
ATOM 1851 C C . LEU A 1 229 ? 8.841 2.217 -19.135 1.00 93.56 229 LEU A C 1
ATOM 1853 O O . LEU A 1 229 ? 8.844 2.576 -17.961 1.00 93.56 229 LEU A O 1
ATOM 1857 N N . ALA A 1 230 ? 9.951 1.814 -19.760 1.00 93.88 230 ALA A N 1
ATOM 1858 C CA . ALA A 1 230 ? 11.258 1.849 -19.114 1.00 93.88 230 ALA A CA 1
ATOM 1859 C C . ALA A 1 230 ? 11.692 3.290 -18.792 1.00 93.88 230 ALA A C 1
ATOM 1861 O O . ALA A 1 230 ? 12.176 3.556 -17.695 1.00 93.88 230 ALA A O 1
ATOM 1862 N N . ASP A 1 231 ? 11.501 4.227 -19.718 1.00 92.00 231 ASP A N 1
ATOM 1863 C CA . ASP A 1 231 ? 11.871 5.625 -19.504 1.00 92.00 231 ASP A CA 1
ATOM 1864 C C . ASP A 1 231 ? 10.983 6.281 -18.431 1.00 92.00 231 ASP A C 1
ATOM 1866 O O . ASP A 1 231 ? 11.508 6.929 -17.527 1.00 92.00 231 ASP A O 1
ATOM 1870 N N . GLU A 1 232 ? 9.672 6.018 -18.430 1.00 90.19 232 GLU A N 1
ATOM 1871 C CA . GLU A 1 232 ? 8.769 6.473 -17.362 1.00 90.19 232 GLU A CA 1
ATOM 1872 C C . GLU A 1 232 ? 9.148 5.913 -15.984 1.00 90.19 232 GLU A C 1
ATOM 1874 O O . GLU A 1 232 ? 9.134 6.640 -14.986 1.00 90.19 232 GLU A O 1
ATOM 1879 N N . LEU A 1 233 ? 9.489 4.621 -15.910 1.00 89.00 233 LEU A N 1
ATOM 1880 C CA . LEU A 1 233 ? 9.956 3.985 -14.677 1.00 89.00 233 LEU A CA 1
ATOM 1881 C C . LEU A 1 233 ? 11.239 4.663 -14.176 1.00 89.00 233 LEU A C 1
ATOM 1883 O O . LEU A 1 233 ? 11.358 4.973 -12.989 1.00 89.00 233 LEU A O 1
ATOM 1887 N N . LYS A 1 234 ? 12.174 4.946 -15.089 1.00 87.00 234 LYS A N 1
ATOM 1888 C CA . LYS A 1 234 ? 13.439 5.614 -14.780 1.00 87.00 234 LYS A CA 1
ATOM 1889 C C . LYS A 1 234 ? 13.233 7.044 -14.274 1.00 87.00 234 LYS A C 1
ATOM 1891 O O . LYS A 1 234 ? 13.886 7.444 -13.317 1.00 87.00 234 LYS A O 1
ATOM 1896 N N . GLU A 1 235 ? 12.322 7.809 -14.874 1.00 83.94 235 GLU A N 1
ATOM 1897 C CA . GLU A 1 235 ? 11.998 9.169 -14.419 1.00 83.94 235 GLU A CA 1
ATOM 1898 C C . GLU A 1 235 ? 11.358 9.183 -13.025 1.00 83.94 235 GLU A C 1
ATOM 1900 O O . GLU A 1 235 ? 11.645 10.063 -12.211 1.00 83.94 235 GLU A O 1
ATOM 1905 N N . LYS A 1 236 ? 10.509 8.192 -12.727 1.00 77.38 236 LYS A N 1
ATOM 1906 C CA . LYS A 1 236 ? 9.834 8.050 -11.427 1.00 77.38 236 LYS A CA 1
ATOM 1907 C C . LYS A 1 236 ? 10.758 7.527 -10.317 1.00 77.38 236 LYS A C 1
ATOM 1909 O O . LYS A 1 236 ? 10.438 7.712 -9.137 1.00 77.38 236 LYS A O 1
ATOM 1914 N N . PHE A 1 237 ? 11.902 6.931 -10.667 1.00 74.81 237 PHE A N 1
ATOM 1915 C CA . PHE A 1 237 ? 12.939 6.476 -9.734 1.00 74.81 237 PHE A CA 1
ATOM 1916 C C . PHE A 1 237 ? 14.302 7.156 -9.988 1.00 74.81 237 PHE A C 1
ATOM 1918 O O . PHE A 1 237 ? 15.255 6.504 -10.418 1.00 74.81 237 PHE A O 1
ATOM 1925 N N . PRO A 1 238 ? 14.438 8.469 -9.714 1.00 56.47 238 PRO A N 1
ATOM 1926 C CA . PRO A 1 238 ? 15.691 9.183 -9.917 1.00 56.47 238 PRO A CA 1
ATOM 1927 C C . PRO A 1 238 ? 16.639 8.947 -8.732 1.00 56.47 238 PRO A C 1
ATOM 1929 O O . PRO A 1 238 ? 16.843 9.841 -7.919 1.00 56.47 238 PRO A O 1
ATOM 1932 N N . ASN A 1 239 ? 17.216 7.750 -8.614 1.00 46.56 239 ASN A N 1
ATOM 1933 C CA . ASN A 1 239 ? 18.346 7.499 -7.717 1.00 46.56 239 ASN A CA 1
ATOM 1934 C C . ASN A 1 239 ? 19.567 7.050 -8.536 1.00 46.56 239 ASN A C 1
ATOM 1936 O O . ASN A 1 239 ? 19.526 6.031 -9.216 1.00 46.56 239 ASN A O 1
ATOM 1940 N N . ASN A 1 240 ? 20.604 7.895 -8.482 1.00 39.34 240 ASN A N 1
ATOM 1941 C CA . ASN A 1 240 ? 22.001 7.754 -8.918 1.00 39.34 240 ASN A CA 1
ATOM 1942 C C . ASN A 1 240 ? 22.428 6.389 -9.504 1.00 39.34 240 ASN A C 1
ATOM 1944 O O . ASN A 1 240 ? 22.788 5.487 -8.751 1.00 39.34 240 ASN A O 1
ATOM 1948 N N . VAL A 1 241 ? 22.503 6.307 -10.839 1.00 33.91 241 VAL A N 1
ATOM 1949 C CA . VAL A 1 241 ? 23.474 5.441 -11.542 1.00 33.91 241 VAL A CA 1
ATOM 1950 C C . VAL A 1 241 ? 24.742 6.248 -11.786 1.00 33.91 241 VAL A C 1
ATOM 1952 O O . VAL A 1 241 ? 24.591 7.415 -12.222 1.00 33.91 241 VAL A O 1
#

Foldseek 3Di:
DDDPVVVQVVFKFQWAWKWKKFAADPQGKIKIFTFTAGPPDDVVLLVVLCCVVPNPRIFIFDDDSGDIDGAQWKKAKDWPDPADKDKPPRIAGHHHDPPPNRRGGRMMIMGSHQDQKIKMWMWTDDDDPGPDIDIDITGDDGPDPDDDPQQRVLLVLQLVLCVVDDPVRNVQLLVCLQVDDPPFDHDPPVQCPVDDSSSVSVSLCVRQNRVRSLVSSLVSCVVSVVNVSSVVSCVSDPDDD

pLDDT: mean 76.9, std 15.5, range [33.91, 97.12]

Sequence (241 aa):
MASPRIRKLLSLLSVLWCYYFKLPDDNNKSTLNVLLLPRNVDIVEVFKTRRTRNGDREIYIEKIPNCRLTQDQEYTLSTDLTDEHHINPKKAEFVDYDSYTNYMPTFQLCLKTVVEEVNLRLKEHGGPENERVWDRLVSLPVTPSDGATAGTKVNFLLVETLEELGRRDLKRFQWCLIKGVEGFSSISKGQLEDADRLDTVDRMVESYCGEGAVEITLEILRMMGQNNLADELKEKFPNNV

Organism: NCBI:txid62062

Radius of gyration: 20.52 Å; chains: 1; bounding box: 60×44×53 Å